Protein AF-A0A8J9SH58-F1 (afdb_monomer_lite)

Sequence (288 aa):
GQVIETPSNALDYDELTKYGYGHLVTPIMNAGGRLEMYKLLGIDAPAVKRPPPPPEAPKLVVDRTGENDKARYSGLRMGLLNDDAMAEALQEAQRKKRSGEPLRSALVEEGFVRPFADKRNVSPKSTPEWTPERIDEETKRQGRSNDWARRAREGQFVRDPMESLDLNFQQRVFSIFSALLVSTAFGRSTPIFLSQYLGDSTAKLSVLSFLSALQAPAGAFVLASIGSSIFCVVSSKSKNRSAIVWFIKGLLGGPLTVGQLRELDSLLTQGEQDIVNREQAEQDLRAK

Organism: Phaeodactylum tricornutum (NCBI:txid2850)

Foldseek 3Di:
DDPPPPDDQPQDCVVCVVVVNNVVQVVCVVCVHDVVVCVVVVHDHDDPPDDPPDPPDPPPPPPPPPPPCPPPDPDDDPDDDPVVVVVVVVVVVVVCVVVVHDDDDDDDPPPPPPPPPPPPDPDPPDPDPPDVVNVVVVVVVVVVVVVVVVLVVVVQFDPDPVLPLDDDPLLQVLLVVLVVLLCCLVPPCNLVVQCVVVVDPVSSVVSVVVSVVSVVVSVVQQVQLQVQLVVQLVLCVVQVGDSVSSSSSSNRSGPVSVVVSVPDHRRDGNVVVVVVVVVVVVVVVVVD

Secondary structure (DSSP, 8-state):
---------TT-HHHHHHTT-GGGHHHHHHTT-HHHHHHHHTPPPP---PPPPPP--------SS-SS-SS--SS-------HHHHHHHHHHHHHHHHHTPPPPPP--------TT--TT--SSS------HHHHHHHHHHHHHHHHHHHHHHTT-B---GGGSSPPPHHHHHHHHHHHHHHHHHH-SHHHHHHHHHH--HHHHHHHHHHHHHHHHHHHHHHHHHHHHHHHHHHHHHHTT--HHHHHHHHHHHTHHHHHHHHHSPP--BHHHHHHHHHHHHHHHHH--

pLDDT: mean 71.68, std 15.74, range [29.86, 91.75]

Radius of gyration: 37.73 Å; chains: 1; bounding box: 66×76×116 Å

Structure (mmCIF, N/CA/C/O backbone):
data_AF-A0A8J9SH58-F1
#
_entry.id   AF-A0A8J9SH58-F1
#
loop_
_atom_site.group_PDB
_atom_site.id
_atom_site.type_symbol
_atom_site.label_atom_id
_atom_site.label_alt_id
_atom_site.label_comp_id
_atom_site.label_asym_id
_atom_site.label_entity_id
_atom_site.label_seq_id
_atom_site.pdbx_PDB_ins_code
_atom_site.Cartn_x
_atom_site.Cartn_y
_atom_site.Cartn_z
_atom_site.occupancy
_atom_site.B_iso_or_equiv
_atom_site.auth_seq_id
_atom_site.auth_comp_id
_atom_site.auth_asym_id
_atom_site.auth_atom_id
_atom_site.pdbx_PDB_model_num
ATOM 1 N N . GLY A 1 1 ? 10.432 -40.706 27.494 1.00 38.56 1 GLY A N 1
ATOM 2 C CA . GLY A 1 1 ? 8.989 -40.422 27.474 1.00 38.56 1 GLY A CA 1
ATOM 3 C C . GLY A 1 1 ? 8.391 -41.182 26.321 1.00 38.56 1 GLY A C 1
ATOM 4 O O . GLY A 1 1 ? 8.777 -40.915 25.194 1.00 38.56 1 GLY A O 1
ATOM 5 N N . GLN A 1 2 ? 7.554 -42.179 26.601 1.00 29.86 2 GLN A N 1
ATOM 6 C CA . GLN A 1 2 ? 6.806 -42.874 25.558 1.00 29.86 2 GLN A CA 1
ATOM 7 C C . GLN A 1 2 ? 5.743 -41.909 25.032 1.00 29.86 2 GLN A C 1
ATOM 9 O O . GLN A 1 2 ? 4.847 -41.508 25.773 1.00 29.86 2 GLN A O 1
ATOM 14 N N . VAL A 1 3 ? 5.890 -41.487 23.778 1.00 37.41 3 VAL A N 1
ATOM 15 C CA . VAL A 1 3 ? 4.829 -40.803 23.043 1.00 37.41 3 VAL A CA 1
ATOM 16 C C . VAL A 1 3 ? 3.784 -41.874 22.770 1.00 37.41 3 VAL A C 1
ATOM 18 O O . VAL A 1 3 ? 3.977 -42.738 21.921 1.00 37.41 3 VAL A O 1
ATOM 21 N N . ILE A 1 4 ? 2.718 -41.886 23.567 1.00 36.50 4 ILE A N 1
ATOM 22 C CA . ILE A 1 4 ? 1.523 -42.657 23.244 1.00 36.50 4 ILE A CA 1
ATOM 23 C C . ILE A 1 4 ? 0.884 -41.900 22.080 1.00 36.50 4 ILE A C 1
ATOM 25 O O . ILE A 1 4 ? 0.114 -40.964 22.290 1.00 36.50 4 ILE A O 1
ATOM 29 N N . GLU A 1 5 ? 1.278 -42.239 20.854 1.00 39.47 5 GLU A N 1
ATOM 30 C CA . GLU A 1 5 ? 0.539 -41.854 19.658 1.00 39.47 5 GLU A CA 1
ATOM 31 C C . GLU A 1 5 ? -0.805 -42.581 19.730 1.00 39.47 5 GLU A C 1
ATOM 33 O O . GLU A 1 5 ? -0.958 -43.725 19.309 1.00 39.47 5 GLU A O 1
ATOM 38 N N . THR A 1 6 ? -1.790 -41.943 20.362 1.00 49.41 6 THR A N 1
ATOM 39 C CA . THR A 1 6 ? -3.187 -42.306 20.138 1.00 49.41 6 THR A CA 1
ATOM 40 C C . THR A 1 6 ? -3.440 -42.242 18.632 1.00 49.41 6 THR A C 1
ATOM 42 O O . THR A 1 6 ? -3.034 -41.249 18.023 1.00 49.41 6 THR A O 1
ATOM 45 N N . PRO A 1 7 ? -4.067 -43.267 18.026 1.00 49.31 7 PRO A N 1
ATOM 46 C CA . PRO A 1 7 ? -4.282 -43.310 16.586 1.00 49.31 7 PRO A CA 1
ATOM 47 C C . PRO A 1 7 ? -4.969 -42.024 16.116 1.00 49.31 7 PRO A C 1
ATOM 49 O O . PRO A 1 7 ? -5.941 -41.581 16.734 1.00 49.31 7 PRO A O 1
ATOM 52 N N . SER A 1 8 ? -4.416 -41.436 15.048 1.00 57.91 8 SER A N 1
ATOM 53 C CA . SER A 1 8 ? -4.943 -40.257 14.347 1.00 57.91 8 SER A CA 1
ATOM 54 C C . SER A 1 8 ? -6.445 -40.436 14.145 1.00 57.91 8 SER A C 1
ATOM 56 O O . SER A 1 8 ? -6.891 -41.456 13.607 1.00 57.91 8 SER A O 1
ATOM 58 N N . ASN A 1 9 ? -7.233 -39.495 14.648 1.00 66.50 9 ASN A N 1
ATOM 59 C CA . ASN A 1 9 ? -8.683 -39.584 14.599 1.00 66.50 9 ASN A CA 1
ATOM 60 C C . ASN A 1 9 ? -9.130 -39.225 13.176 1.00 66.50 9 ASN A C 1
ATOM 62 O O . ASN A 1 9 ? -9.338 -38.060 12.862 1.00 66.50 9 ASN A O 1
ATOM 66 N N . ALA A 1 10 ? -9.282 -40.240 12.319 1.00 67.38 10 ALA A N 1
ATOM 67 C CA . ALA A 1 10 ? -9.449 -40.089 10.869 1.00 67.38 10 ALA A CA 1
ATOM 68 C C . ALA A 1 10 ? -10.621 -39.187 10.424 1.00 67.38 10 ALA A C 1
ATOM 70 O O . ALA A 1 10 ? -10.625 -38.705 9.292 1.00 67.38 10 ALA A O 1
ATOM 71 N N . LEU A 1 11 ? -11.613 -38.957 11.292 1.00 72.62 11 LEU A N 1
ATOM 72 C CA . LEU A 1 11 ? -12.768 -38.086 11.041 1.00 72.62 11 LEU A CA 1
ATOM 73 C C . LEU A 1 11 ? -12.763 -36.805 11.890 1.00 72.62 11 LEU A C 1
ATOM 75 O O . LEU A 1 11 ? -13.802 -36.151 12.021 1.00 72.62 11 LEU A O 1
ATOM 79 N N . ASP A 1 12 ? -11.635 -36.450 12.505 1.00 79.12 12 ASP A N 1
ATOM 80 C CA . ASP A 1 12 ? -11.505 -35.175 13.199 1.00 79.12 12 ASP A CA 1
ATOM 81 C C . ASP A 1 12 ? -11.408 -34.030 12.191 1.00 79.12 12 ASP A C 1
ATOM 83 O O . ASP A 1 12 ? -10.661 -34.098 11.214 1.00 79.12 12 ASP A O 1
ATOM 87 N N . TYR A 1 13 ? -12.166 -32.962 12.416 1.00 79.44 13 TYR A N 1
ATOM 88 C CA . TYR A 1 13 ? -12.248 -31.860 11.454 1.00 79.44 13 TYR A CA 1
ATOM 89 C C . TYR A 1 13 ? -10.918 -31.113 11.327 1.00 79.44 13 TYR A C 1
ATOM 91 O O . TYR A 1 13 ? -10.567 -30.667 10.232 1.00 79.44 13 TYR A O 1
ATOM 99 N N . ASP A 1 14 ? -10.151 -31.044 12.414 1.00 78.06 14 ASP A N 1
ATOM 100 C CA . ASP A 1 14 ? -8.819 -30.443 12.425 1.00 78.06 14 ASP A CA 1
ATOM 101 C C . ASP A 1 14 ? -7.820 -31.286 11.621 1.00 78.06 14 ASP A C 1
ATOM 103 O O . ASP A 1 14 ? -7.032 -30.739 10.846 1.00 78.06 14 ASP A O 1
ATOM 107 N N . GLU A 1 15 ? -7.887 -32.619 11.724 1.00 77.88 15 GLU A N 1
ATOM 108 C CA . GLU A 1 15 ? -7.054 -33.523 10.924 1.00 77.88 15 GLU A CA 1
ATOM 109 C C . GLU A 1 15 ? -7.458 -33.490 9.445 1.00 77.88 15 GLU A C 1
ATOM 111 O O . GLU A 1 15 ? -6.597 -33.340 8.576 1.00 77.88 15 GLU A O 1
ATOM 116 N N . LEU A 1 16 ? -8.759 -33.524 9.142 1.00 79.00 16 LEU A N 1
ATOM 117 C CA . LEU A 1 16 ? -9.269 -33.399 7.774 1.00 79.00 16 LEU A CA 1
ATOM 118 C C . LEU A 1 16 ? -8.831 -32.079 7.134 1.00 79.00 16 LEU A C 1
ATOM 120 O O . LEU A 1 16 ? -8.405 -32.061 5.981 1.00 79.00 16 LEU A O 1
ATOM 124 N N . THR A 1 17 ? -8.867 -30.979 7.884 1.00 78.56 17 THR A N 1
ATOM 125 C CA . THR A 1 17 ? -8.412 -29.671 7.396 1.00 78.56 17 THR A CA 1
ATOM 126 C C . THR A 1 17 ? -6.895 -29.647 7.203 1.00 78.56 17 THR A C 1
ATOM 128 O O . THR A 1 17 ? -6.419 -29.164 6.175 1.00 78.56 17 THR A O 1
ATOM 131 N N . LYS A 1 18 ? -6.128 -30.232 8.132 1.00 79.62 18 LYS A N 1
ATOM 132 C CA . LYS A 1 18 ? -4.662 -30.332 8.056 1.00 79.62 18 LYS A CA 1
ATOM 133 C C . LYS A 1 18 ? -4.181 -31.148 6.851 1.00 79.62 18 LYS A C 1
ATOM 135 O O . LYS A 1 18 ? -3.167 -30.793 6.256 1.00 79.62 18 LYS A O 1
ATOM 140 N N . TYR A 1 19 ? -4.904 -32.204 6.475 1.00 81.81 19 TYR A N 1
ATOM 141 C CA . TYR A 1 19 ? -4.573 -33.061 5.330 1.00 81.81 19 TYR A CA 1
ATOM 142 C C . TYR A 1 19 ? -5.264 -32.647 4.015 1.00 81.81 19 TYR A C 1
ATOM 144 O O . TYR A 1 19 ? -5.174 -33.369 3.026 1.00 81.81 19 TYR A O 1
ATOM 152 N N . GLY A 1 20 ? -5.927 -31.483 3.967 1.00 81.69 20 GLY A N 1
ATOM 153 C CA . GLY A 1 20 ? -6.524 -30.936 2.737 1.00 81.69 20 GLY A CA 1
ATOM 154 C C . GLY A 1 20 ? -7.913 -31.485 2.376 1.00 81.69 20 GLY A C 1
ATOM 155 O O . GLY A 1 20 ? -8.488 -31.110 1.355 1.00 81.69 20 GLY A O 1
ATOM 156 N N . TYR A 1 21 ? -8.505 -32.307 3.240 1.00 82.81 21 TYR A N 1
ATOM 157 C CA . TYR A 1 21 ? -9.857 -32.858 3.115 1.00 82.81 21 TYR A CA 1
ATOM 158 C C . TYR A 1 21 ? -10.937 -31.980 3.769 1.00 82.81 21 TYR A C 1
ATOM 160 O O . TYR A 1 21 ? -12.025 -32.456 4.085 1.00 82.81 21 TYR A O 1
ATOM 168 N N . GLY A 1 22 ? -10.683 -30.679 3.948 1.00 80.81 22 GLY A N 1
ATOM 169 C CA . GLY A 1 22 ? -11.631 -29.751 4.584 1.00 80.81 22 GLY A CA 1
ATOM 170 C C . GLY A 1 22 ? -13.002 -29.678 3.893 1.00 80.81 22 GLY A C 1
ATOM 171 O O . GLY A 1 22 ? -14.012 -29.416 4.539 1.00 80.81 22 GLY A O 1
ATOM 172 N N . HIS A 1 23 ? -13.073 -30.000 2.598 1.00 87.88 23 HIS A N 1
ATOM 173 C CA . HIS A 1 23 ? -14.331 -30.088 1.849 1.00 87.88 23 HIS A CA 1
ATOM 174 C C . HIS A 1 23 ? -15.266 -31.211 2.340 1.00 87.88 23 HIS A C 1
ATOM 176 O O . HIS A 1 23 ? -16.462 -31.158 2.064 1.00 87.88 23 HIS A O 1
ATOM 182 N N . LEU A 1 24 ? -14.749 -32.204 3.076 1.00 81.88 24 LEU A N 1
ATOM 183 C CA . LEU A 1 24 ? -15.536 -33.291 3.664 1.00 81.88 24 LEU A CA 1
ATOM 184 C C . LEU A 1 24 ? -16.188 -32.907 4.999 1.00 81.88 24 LEU A C 1
ATOM 186 O O . LEU A 1 24 ? -17.111 -33.586 5.439 1.00 81.88 24 LEU A O 1
ATOM 190 N N . VAL A 1 25 ? -15.781 -31.800 5.627 1.00 83.38 25 VAL A N 1
ATOM 191 C CA . VAL A 1 25 ? -16.341 -31.362 6.917 1.00 83.38 25 VAL A CA 1
ATOM 192 C C . VAL A 1 25 ? -17.835 -31.057 6.783 1.00 83.38 25 VAL A C 1
ATOM 194 O O . VAL A 1 25 ? -18.646 -31.580 7.544 1.00 83.38 25 VAL A O 1
ATOM 197 N N . THR A 1 26 ? -18.222 -30.275 5.774 1.00 85.06 26 THR A N 1
ATOM 198 C CA . THR A 1 26 ? -19.622 -29.897 5.525 1.00 85.06 26 THR A CA 1
ATOM 199 C C . THR A 1 26 ? -20.542 -31.098 5.249 1.00 85.06 26 THR A C 1
ATOM 201 O O . THR A 1 26 ? -21.584 -31.192 5.899 1.00 85.06 26 THR A O 1
ATOM 204 N N . PRO A 1 27 ? -20.213 -32.045 4.343 1.00 84.19 27 PRO A N 1
ATOM 205 C CA . PRO A 1 27 ? -21.052 -33.223 4.133 1.00 84.19 27 PRO A CA 1
ATOM 206 C C . PRO A 1 27 ? -21.089 -34.152 5.354 1.00 84.19 27 PRO A C 1
ATOM 208 O O . PRO A 1 27 ? -22.157 -34.683 5.647 1.00 84.19 27 PRO A O 1
ATOM 211 N N . ILE A 1 28 ? -19.993 -34.295 6.114 1.00 83.50 28 ILE A N 1
ATOM 212 C CA . ILE A 1 28 ? -19.995 -35.066 7.371 1.00 83.50 28 ILE A CA 1
ATOM 213 C C . ILE A 1 28 ? -20.937 -34.425 8.396 1.00 83.50 28 ILE A C 1
ATOM 215 O O . ILE A 1 28 ? -21.707 -35.130 9.043 1.00 83.50 28 ILE A O 1
ATOM 219 N N . MET A 1 29 ? -20.922 -33.096 8.533 1.00 80.69 29 MET A N 1
ATOM 220 C CA . MET A 1 29 ? -21.840 -32.384 9.427 1.00 80.69 29 MET A CA 1
ATOM 221 C C . MET A 1 29 ? -23.306 -32.551 9.009 1.00 80.69 29 MET A C 1
ATOM 223 O O . MET A 1 29 ? -24.155 -32.778 9.869 1.00 80.69 29 MET A O 1
ATOM 227 N N . ASN A 1 30 ? -23.598 -32.489 7.708 1.00 84.50 30 ASN A N 1
ATOM 228 C CA . ASN A 1 30 ? -24.956 -32.661 7.183 1.00 84.50 30 ASN A CA 1
ATOM 229 C C . ASN A 1 30 ? -25.478 -34.097 7.338 1.00 84.50 30 ASN A C 1
ATOM 231 O O . ASN A 1 30 ? -26.677 -34.294 7.507 1.00 84.50 30 ASN A O 1
ATOM 235 N N . ALA A 1 31 ? -24.587 -35.088 7.320 1.00 79.38 31 ALA A N 1
ATOM 236 C CA . ALA A 1 31 ? -24.907 -36.495 7.547 1.00 79.38 31 ALA A CA 1
ATOM 237 C C . ALA A 1 31 ? -24.926 -36.881 9.044 1.00 79.38 31 ALA A C 1
ATOM 239 O O . ALA A 1 31 ? -24.693 -38.038 9.365 1.00 79.38 31 ALA A O 1
ATOM 240 N N . GLY A 1 32 ? -25.131 -35.910 9.947 1.00 76.81 32 GLY A N 1
ATOM 241 C CA . GLY A 1 32 ? -25.266 -36.111 11.399 1.00 76.81 32 GLY A CA 1
ATOM 242 C C . GLY A 1 32 ? -23.956 -36.201 12.190 1.00 76.81 32 GLY A C 1
ATOM 243 O O . GLY A 1 32 ? -23.937 -36.545 13.377 1.00 76.81 32 GLY A O 1
ATOM 244 N N . GLY A 1 33 ? -22.848 -35.792 11.572 1.00 83.69 33 GLY A N 1
ATOM 245 C CA . GLY A 1 33 ? -21.567 -35.550 12.226 1.00 83.69 33 GLY A CA 1
ATOM 246 C C . GLY A 1 33 ? -20.716 -36.802 12.443 1.00 83.69 33 GLY A C 1
ATOM 247 O O . GLY A 1 33 ? -21.069 -37.926 12.091 1.00 83.69 33 GLY A O 1
ATOM 248 N N . ARG A 1 34 ? -19.548 -36.603 13.067 1.00 80.06 34 ARG A N 1
ATOM 249 C CA . ARG A 1 34 ? -18.516 -37.643 13.246 1.00 80.06 34 ARG A CA 1
ATOM 250 C C . ARG A 1 34 ? -19.032 -38.962 13.837 1.00 80.06 34 ARG A C 1
ATOM 252 O O . ARG A 1 34 ? -18.609 -40.025 13.408 1.00 80.06 34 ARG A O 1
ATOM 259 N N . LEU A 1 35 ? -19.936 -38.904 14.821 1.00 77.81 35 LEU A N 1
ATOM 260 C CA . LEU A 1 35 ? -20.419 -40.095 15.531 1.00 77.81 35 LEU A CA 1
ATOM 261 C C . LEU A 1 35 ? -21.337 -40.952 14.658 1.00 77.81 35 LEU A C 1
ATOM 263 O O . LEU A 1 35 ? -21.307 -42.173 14.784 1.00 77.81 35 LEU A O 1
ATOM 267 N N . GLU A 1 36 ? -22.134 -40.338 13.783 1.00 80.75 36 GLU A N 1
ATOM 268 C CA . GLU A 1 36 ? -22.926 -41.087 12.806 1.00 80.75 36 GLU A CA 1
ATOM 269 C C . GLU A 1 36 ? -22.043 -41.688 11.723 1.00 80.75 36 GLU A C 1
ATOM 271 O O . GLU A 1 36 ? -22.228 -42.852 11.382 1.00 80.75 36 GLU A O 1
ATOM 276 N N . MET A 1 37 ? -21.016 -40.970 11.264 1.00 80.69 37 MET A N 1
ATOM 277 C CA . MET A 1 37 ? -20.063 -41.527 10.300 1.00 80.69 37 MET A CA 1
ATOM 278 C C . MET A 1 37 ? -19.292 -42.723 10.864 1.00 80.69 37 MET A C 1
ATOM 280 O O . MET A 1 37 ? -19.157 -43.730 10.175 1.00 80.69 37 MET A O 1
ATOM 284 N N . TYR A 1 38 ? -18.867 -42.673 12.130 1.00 82.62 38 TYR A N 1
ATOM 285 C CA . TYR A 1 38 ? -18.257 -43.827 12.801 1.00 82.62 38 TYR A CA 1
ATOM 286 C C . TYR A 1 38 ? -19.201 -45.037 12.853 1.00 82.62 38 TYR A C 1
ATOM 288 O O . TYR A 1 38 ? -18.791 -46.154 12.539 1.00 82.62 38 TYR A O 1
ATOM 296 N N . LYS A 1 39 ? -20.489 -44.812 13.149 1.00 82.94 39 LYS A N 1
ATOM 297 C CA . LYS A 1 39 ? -21.513 -45.870 13.137 1.00 82.94 39 LYS A CA 1
ATOM 298 C C . LYS A 1 39 ? -21.758 -46.442 11.739 1.00 82.94 39 LYS A C 1
ATOM 300 O O . LYS A 1 39 ? -21.868 -47.657 11.613 1.00 82.94 39 LYS A O 1
ATOM 305 N N . LEU A 1 40 ? -21.833 -45.600 10.705 1.00 81.94 40 LEU A N 1
ATOM 306 C CA . LEU A 1 40 ? -22.035 -46.046 9.320 1.00 81.94 40 LEU A CA 1
ATOM 307 C C . LEU A 1 40 ? -20.843 -46.841 8.783 1.00 81.94 40 LEU A C 1
ATOM 309 O O . LEU A 1 40 ? -21.032 -47.794 8.034 1.00 81.94 40 LEU A O 1
ATOM 313 N N . LEU A 1 41 ? -19.625 -46.461 9.171 1.00 81.00 41 LEU A N 1
ATOM 314 C CA . LEU A 1 41 ? -18.398 -47.145 8.765 1.00 81.00 41 LEU A CA 1
ATOM 315 C C . LEU A 1 41 ? -18.110 -48.408 9.593 1.00 81.00 41 LEU A C 1
ATOM 317 O O . LEU A 1 41 ? -17.181 -49.140 9.265 1.00 81.00 41 LEU A O 1
ATOM 321 N N . GLY A 1 42 ? -18.882 -48.669 10.655 1.00 77.38 42 GLY A N 1
ATOM 322 C CA . GLY A 1 42 ? -18.656 -49.801 11.557 1.00 77.38 42 GLY A CA 1
ATOM 323 C C . GLY A 1 42 ? -17.341 -49.703 12.339 1.00 77.38 42 GLY A C 1
ATOM 324 O O . GLY A 1 42 ? -16.787 -50.728 12.725 1.00 77.38 42 GLY A O 1
ATOM 325 N N . ILE A 1 43 ? -16.826 -48.485 12.537 1.00 80.75 43 ILE A N 1
ATOM 326 C CA . ILE A 1 43 ? -15.578 -48.218 13.261 1.00 80.75 43 ILE A CA 1
ATOM 327 C C . ILE A 1 43 ? -15.930 -47.706 14.660 1.00 80.75 43 ILE A C 1
ATOM 329 O O . ILE A 1 43 ? -16.798 -46.843 14.814 1.00 80.75 43 ILE A O 1
ATOM 333 N N . ASP A 1 44 ? -15.229 -48.198 15.681 1.00 73.19 44 ASP A N 1
ATOM 334 C CA . ASP A 1 44 ? -15.430 -47.742 17.054 1.00 73.19 44 ASP A CA 1
ATOM 335 C C . ASP A 1 44 ? -15.080 -46.257 17.200 1.00 73.19 44 ASP A C 1
ATOM 337 O O . ASP A 1 44 ? -13.966 -45.811 16.913 1.00 73.19 44 ASP A O 1
ATOM 341 N N . ALA A 1 45 ? -16.057 -45.474 17.659 1.00 72.50 45 ALA A N 1
ATOM 342 C CA . ALA A 1 45 ? -15.873 -44.046 17.851 1.00 72.50 45 ALA A CA 1
ATOM 343 C C . ALA A 1 45 ? -14.864 -43.781 18.988 1.00 72.50 45 ALA A C 1
ATOM 345 O O . ALA A 1 45 ? -14.985 -44.367 20.070 1.00 72.50 45 ALA A O 1
ATOM 346 N N . PRO A 1 46 ? -13.900 -42.861 18.801 1.00 67.88 46 PRO A N 1
ATOM 347 C CA . PRO A 1 46 ? -12.922 -42.550 19.832 1.00 67.88 46 PRO A CA 1
ATOM 348 C C . PRO A 1 46 ? -13.595 -41.937 21.065 1.00 67.88 46 PRO A C 1
ATOM 350 O O . PRO A 1 46 ? -14.548 -41.155 20.965 1.00 67.88 46 PRO A O 1
ATOM 353 N N . ALA A 1 47 ? -13.070 -42.270 22.247 1.00 66.56 47 ALA A N 1
ATOM 354 C CA . ALA A 1 47 ? -13.583 -41.770 23.514 1.00 66.56 47 ALA A CA 1
ATOM 355 C C . ALA A 1 47 ? -13.524 -40.234 23.551 1.00 66.56 47 ALA A C 1
ATOM 357 O O . ALA A 1 47 ? -12.452 -39.625 23.546 1.00 66.56 47 ALA A O 1
ATOM 358 N N . VAL A 1 48 ? -14.693 -39.593 23.608 1.00 62.97 48 VAL A N 1
ATOM 359 C CA . VAL A 1 48 ? -14.787 -38.142 23.769 1.00 62.97 48 VAL A CA 1
ATOM 360 C C . VAL A 1 48 ? -14.224 -37.791 25.143 1.00 62.97 48 VAL A C 1
ATOM 362 O O . VAL A 1 48 ? -14.838 -38.111 26.162 1.00 62.97 48 VAL A O 1
ATOM 365 N N . LYS A 1 49 ? -13.063 -37.123 25.184 1.00 61.47 49 LYS A N 1
ATOM 366 C CA . LYS A 1 49 ? -12.536 -36.514 26.411 1.00 61.47 49 LYS A CA 1
ATOM 367 C C . LYS A 1 49 ? -13.543 -35.463 26.871 1.00 61.47 49 LYS A C 1
ATOM 369 O O . LYS A 1 49 ? -13.570 -34.352 26.346 1.00 61.47 49 LYS A O 1
ATOM 374 N N . ARG A 1 50 ? -14.425 -35.831 27.802 1.00 60.97 50 ARG A N 1
ATOM 375 C CA . ARG A 1 50 ? -15.302 -34.858 28.452 1.00 60.97 50 ARG A CA 1
ATOM 376 C C . ARG A 1 50 ? -14.403 -33.877 29.206 1.00 60.97 50 ARG A C 1
ATOM 378 O O . ARG A 1 50 ? -13.445 -34.332 29.838 1.00 60.97 50 ARG A O 1
ATOM 385 N N . PRO A 1 51 ? -14.662 -32.562 29.131 1.00 66.44 51 PRO A N 1
ATOM 386 C CA . PRO A 1 51 ? -13.966 -31.625 29.996 1.00 66.44 51 PRO A CA 1
ATOM 387 C C . PRO A 1 51 ? -14.147 -32.079 31.453 1.00 66.44 51 PRO A C 1
ATOM 389 O O . PRO A 1 51 ? -15.219 -32.598 31.790 1.00 66.44 51 PRO A O 1
ATOM 392 N N . PRO A 1 52 ? -13.111 -31.951 32.303 1.00 69.31 52 PRO A N 1
ATOM 393 C CA . PRO A 1 52 ? -13.250 -32.287 33.711 1.00 69.31 52 PRO A CA 1
ATOM 394 C C . PRO A 1 52 ? -14.429 -31.493 34.290 1.00 69.31 52 PRO A C 1
ATOM 396 O O . PRO A 1 52 ? -14.594 -30.320 33.932 1.00 69.31 52 PRO A O 1
ATOM 399 N N . PRO A 1 53 ? -15.276 -32.112 35.134 1.00 74.00 53 PRO A N 1
ATOM 400 C CA . PRO A 1 53 ? -16.354 -31.383 35.779 1.00 74.00 53 PRO A CA 1
ATOM 401 C C . PRO A 1 53 ? -15.759 -30.187 36.537 1.00 74.00 53 PRO A C 1
ATOM 403 O O . PRO A 1 53 ? -14.678 -30.319 37.123 1.00 74.00 53 PRO A O 1
ATOM 406 N N . PRO A 1 54 ? -16.414 -29.012 36.500 1.00 68.00 54 PRO A N 1
ATOM 407 C CA . PRO A 1 54 ? -15.959 -27.871 37.278 1.00 68.00 54 PRO A CA 1
ATOM 408 C C . PRO A 1 54 ? -15.876 -28.280 38.757 1.00 68.00 54 PRO A C 1
ATOM 410 O O . PRO A 1 54 ? -16.745 -29.027 39.215 1.00 68.00 54 PRO A O 1
ATOM 413 N N . PRO A 1 55 ? -14.849 -27.833 39.504 1.00 70.69 55 PRO A N 1
ATOM 414 C CA . PRO A 1 55 ? -14.770 -28.119 40.928 1.00 70.69 55 PRO A CA 1
ATOM 415 C C . PRO A 1 55 ? -16.043 -27.597 41.594 1.00 70.69 55 PRO A C 1
ATOM 417 O O . PRO A 1 55 ? -16.379 -26.418 41.461 1.00 70.69 55 PRO A O 1
ATOM 420 N N . GLU A 1 56 ? -16.772 -28.484 42.269 1.00 60.47 56 GLU A N 1
ATOM 421 C CA . GLU A 1 56 ? -17.938 -28.102 43.055 1.00 60.47 56 GLU A CA 1
ATOM 422 C C . GLU A 1 56 ? -17.457 -27.169 44.166 1.00 60.47 56 GLU A C 1
ATOM 424 O O . GLU A 1 56 ? -16.838 -27.592 45.143 1.00 60.47 56 GLU A O 1
ATOM 429 N N . ALA A 1 57 ? -17.690 -25.866 43.996 1.00 59.19 57 ALA A N 1
ATOM 430 C CA . ALA A 1 57 ? -17.529 -24.931 45.092 1.00 59.19 57 ALA A CA 1
ATOM 431 C C . ALA A 1 57 ? -18.469 -25.391 46.219 1.00 59.19 57 ALA A C 1
ATOM 433 O O . ALA A 1 57 ? -19.646 -25.654 45.938 1.00 59.19 57 ALA A O 1
ATOM 434 N N . PRO A 1 58 ? -17.989 -25.512 47.471 1.00 60.06 58 PRO A N 1
ATOM 435 C CA . PRO A 1 58 ? -18.847 -25.892 48.579 1.00 60.06 58 PRO A CA 1
ATOM 436 C C . PRO A 1 58 ? -20.001 -24.895 48.638 1.00 60.06 58 PRO A C 1
ATOM 438 O O . PRO A 1 58 ? -19.804 -23.692 48.820 1.00 60.06 58 PRO A O 1
ATOM 441 N N . LYS A 1 59 ? -21.216 -25.398 48.408 1.00 51.00 59 LYS A N 1
ATOM 442 C CA . LYS A 1 59 ? -22.435 -24.600 48.471 1.00 51.00 59 LYS A CA 1
ATOM 443 C C . LYS A 1 59 ? -22.524 -24.069 49.899 1.00 51.00 59 LYS A C 1
ATOM 445 O O . LYS A 1 59 ? -22.737 -24.846 50.825 1.00 51.00 59 LYS A O 1
ATOM 450 N N . LEU A 1 60 ? -22.317 -22.766 50.081 1.00 53.28 60 LEU A N 1
ATOM 451 C CA . LEU A 1 60 ? -22.533 -22.111 51.367 1.00 53.28 60 LEU A CA 1
ATOM 452 C C . LEU A 1 60 ? -24.023 -22.240 51.698 1.00 53.28 60 LEU A C 1
ATOM 454 O O . LEU A 1 60 ? -24.864 -21.529 51.146 1.00 53.28 60 LEU A O 1
ATOM 458 N N . VAL A 1 61 ? -24.357 -23.208 52.550 1.00 51.62 61 VAL A N 1
ATOM 459 C CA . VAL A 1 61 ? -25.695 -23.359 53.115 1.00 51.62 61 VAL A CA 1
ATOM 460 C C . VAL A 1 61 ? -25.836 -22.262 54.160 1.00 51.62 61 VAL A C 1
ATOM 462 O O . VAL A 1 61 ? -25.330 -22.378 55.270 1.00 51.62 61 VAL A O 1
ATOM 465 N N . VAL A 1 62 ? -26.465 -21.153 53.773 1.00 51.56 62 VAL A N 1
ATOM 466 C CA . VAL A 1 62 ? -26.821 -20.085 54.710 1.00 51.56 62 VAL A CA 1
ATOM 467 C C . VAL A 1 62 ? -27.963 -20.609 55.573 1.00 51.56 62 VAL A C 1
ATOM 469 O O . VAL A 1 62 ? -29.109 -20.681 55.123 1.00 51.56 62 VAL A O 1
ATOM 472 N N . ASP A 1 63 ? -27.629 -21.017 56.792 1.00 48.47 63 ASP A N 1
ATOM 473 C CA . ASP A 1 63 ? -28.585 -21.464 57.796 1.00 48.47 63 ASP A CA 1
ATOM 474 C C . ASP A 1 63 ? -29.434 -20.260 58.237 1.00 48.47 63 ASP A C 1
ATOM 476 O O . ASP A 1 63 ? -28.991 -19.391 58.984 1.00 48.47 63 ASP A O 1
ATOM 480 N N . ARG A 1 64 ? -30.656 -20.155 57.704 1.00 52.22 64 ARG A N 1
ATOM 481 C CA . ARG A 1 64 ? -31.584 -19.052 58.022 1.00 52.22 64 ARG A CA 1
ATOM 482 C C . ARG A 1 64 ? -32.192 -19.179 59.421 1.00 52.22 64 ARG A C 1
ATOM 484 O O . ARG A 1 64 ? -32.827 -18.237 59.885 1.00 52.22 64 ARG A O 1
ATOM 491 N N . THR A 1 65 ? -32.018 -20.332 60.063 1.00 54.44 65 THR A N 1
ATOM 492 C CA . THR A 1 65 ? -32.662 -20.714 61.326 1.00 54.44 65 THR A CA 1
ATOM 493 C C . THR A 1 65 ? -31.714 -20.716 62.525 1.00 54.44 65 THR A C 1
ATOM 495 O O . THR A 1 65 ? -32.184 -20.731 63.656 1.00 54.44 65 THR A O 1
ATOM 498 N N . GLY A 1 66 ? -30.397 -20.607 62.306 1.00 52.62 66 GLY A N 1
ATOM 499 C CA . GLY A 1 66 ? -29.418 -20.332 63.365 1.00 52.62 66 GLY A CA 1
ATOM 500 C C . GLY A 1 66 ? -29.210 -21.456 64.388 1.00 52.62 66 GLY A C 1
ATOM 501 O O . GLY A 1 66 ? -28.662 -21.195 65.458 1.00 52.62 66 GLY A O 1
ATOM 502 N N . GLU A 1 67 ? -29.625 -22.689 64.089 1.00 53.22 67 GLU A N 1
ATOM 503 C CA . GLU A 1 67 ? -29.514 -23.817 65.025 1.00 53.22 67 GLU A CA 1
ATOM 504 C C . GLU A 1 67 ? -28.159 -24.539 64.945 1.00 53.22 67 GLU A C 1
ATOM 506 O O . GLU A 1 67 ? -27.706 -25.072 65.957 1.00 53.22 67 GLU A O 1
ATOM 511 N N . ASN A 1 68 ? -27.458 -24.504 63.801 1.00 47.16 68 ASN A N 1
ATOM 512 C CA . ASN A 1 68 ? -26.146 -25.156 63.641 1.00 47.16 68 ASN A CA 1
ATOM 513 C C . ASN A 1 68 ? -24.953 -24.190 63.552 1.00 47.16 68 ASN A C 1
ATOM 515 O O . ASN A 1 68 ? -23.820 -24.616 63.307 1.00 47.16 68 ASN A O 1
ATOM 519 N N . ASP A 1 69 ? -25.171 -22.900 63.804 1.00 42.31 69 ASP A N 1
ATOM 520 C CA . ASP A 1 69 ? -24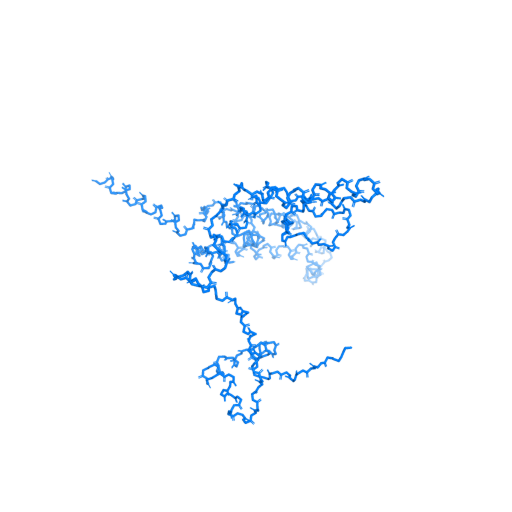.116 -21.895 63.750 1.00 42.31 69 ASP A CA 1
ATOM 521 C C . ASP A 1 69 ? -23.366 -21.785 65.092 1.00 42.31 69 ASP A C 1
ATOM 523 O O . ASP A 1 69 ? -23.721 -21.017 65.990 1.00 42.31 69 ASP A O 1
ATOM 527 N N . LYS A 1 70 ? -22.288 -22.569 65.244 1.00 48.38 70 LYS A N 1
ATOM 528 C CA . LYS A 1 70 ? -21.309 -22.381 66.337 1.00 48.38 70 LYS A CA 1
ATOM 529 C C . LYS A 1 70 ? -20.490 -21.091 66.184 1.00 48.38 70 LYS A C 1
ATOM 531 O O . LYS A 1 70 ? -19.756 -20.742 67.107 1.00 48.38 70 LYS A O 1
ATOM 536 N N . ALA A 1 71 ? -20.613 -20.382 65.063 1.00 46.09 71 ALA A N 1
ATOM 537 C CA . ALA A 1 71 ? -19.915 -19.140 64.776 1.00 46.09 71 ALA A CA 1
ATOM 538 C C . ALA A 1 71 ? -20.923 -17.997 64.608 1.00 46.09 71 ALA A C 1
ATOM 540 O O . ALA A 1 71 ? -21.070 -17.417 63.538 1.00 46.09 71 ALA A O 1
ATOM 541 N N . ARG A 1 72 ? -21.568 -17.604 65.713 1.00 36.97 72 ARG A N 1
ATOM 542 C CA . ARG A 1 72 ? -22.280 -16.322 65.782 1.00 36.97 72 ARG A CA 1
ATOM 543 C C . ARG A 1 72 ? -21.312 -15.176 65.453 1.00 36.97 72 ARG A C 1
ATOM 545 O O . ARG A 1 72 ? -20.634 -14.718 66.365 1.00 36.97 72 ARG A O 1
ATOM 552 N N . TYR A 1 73 ? -21.252 -14.739 64.192 1.00 39.38 73 TYR A N 1
ATOM 553 C CA . TYR A 1 73 ? -21.202 -13.342 63.720 1.00 39.38 73 TYR A CA 1
ATOM 554 C C . TYR A 1 73 ? -20.692 -13.240 62.269 1.00 39.38 73 TYR A C 1
ATOM 556 O O . TYR A 1 73 ? -19.495 -13.144 61.998 1.00 39.38 73 TYR A O 1
ATOM 564 N N . SER A 1 74 ? -21.630 -13.105 61.331 1.00 42.47 74 SER A N 1
ATOM 565 C CA . SER A 1 74 ? -21.440 -12.275 60.143 1.00 42.47 74 SER A CA 1
ATOM 566 C C . SER A 1 74 ? -21.496 -10.806 60.576 1.00 42.47 74 SER A C 1
ATOM 568 O O . SER A 1 74 ? -22.568 -10.272 60.863 1.00 42.47 74 SER A O 1
ATOM 570 N N . GLY A 1 75 ? -20.344 -10.152 60.662 1.00 36.56 75 GLY A N 1
ATOM 571 C CA . GLY A 1 75 ? -20.263 -8.717 60.918 1.00 36.56 75 GLY A CA 1
ATOM 572 C C . GLY A 1 75 ? -19.015 -8.368 61.705 1.00 36.56 75 GLY A C 1
ATOM 573 O O . GLY A 1 75 ? -18.898 -8.733 62.870 1.00 36.56 75 GLY A O 1
ATOM 574 N N . LEU A 1 76 ? -18.096 -7.659 61.049 1.00 45.12 76 LEU A N 1
ATOM 575 C CA . LEU A 1 76 ? -16.931 -7.004 61.639 1.00 45.12 76 LEU A CA 1
ATOM 576 C C . LEU A 1 76 ? -17.185 -6.545 63.091 1.00 45.12 76 LEU A C 1
ATOM 578 O O . LEU A 1 76 ? -17.913 -5.582 63.328 1.00 45.12 76 LEU A O 1
ATOM 582 N N . ARG A 1 77 ? -16.503 -7.173 64.051 1.00 36.31 77 ARG A N 1
ATOM 583 C CA . ARG A 1 77 ? -16.118 -6.527 65.308 1.00 36.31 77 ARG A CA 1
ATOM 584 C C . ARG A 1 77 ? -14.599 -6.537 65.409 1.00 36.31 77 ARG A C 1
ATOM 586 O O . ARG A 1 77 ? -13.994 -7.478 65.905 1.00 36.31 77 ARG A O 1
ATOM 593 N N . MET A 1 78 ? -13.992 -5.458 64.925 1.00 40.12 78 MET A N 1
ATOM 594 C CA . MET A 1 78 ? -12.709 -4.995 65.446 1.00 40.12 78 MET A CA 1
ATOM 595 C C . MET A 1 78 ? -12.981 -4.471 66.860 1.00 40.12 78 MET A C 1
ATOM 597 O O . MET A 1 78 ? -13.785 -3.554 67.012 1.00 40.12 78 MET A O 1
ATOM 601 N N . GLY A 1 79 ? -12.359 -5.056 67.884 1.00 37.91 79 GLY A N 1
ATOM 602 C CA . GLY A 1 79 ? -12.425 -4.529 69.253 1.00 37.91 79 GLY A CA 1
ATOM 603 C C . GLY A 1 79 ? -13.064 -5.465 70.274 1.00 37.91 79 GLY A C 1
ATOM 604 O O . GLY A 1 79 ? -14.075 -5.127 70.874 1.00 37.91 79 GLY A O 1
ATOM 605 N N . LEU A 1 80 ? -12.471 -6.638 70.461 1.00 42.19 80 LEU A N 1
ATOM 606 C CA . LEU A 1 80 ? -12.338 -7.308 71.758 1.00 42.19 80 LEU A CA 1
ATOM 607 C C . LEU A 1 80 ? -11.340 -8.438 71.521 1.00 42.19 80 LEU A C 1
ATOM 609 O O . LEU A 1 80 ? -11.690 -9.577 71.224 1.00 42.19 80 LEU A O 1
ATOM 613 N N . LEU A 1 81 ? -10.059 -8.069 71.543 1.00 49.03 81 LEU A N 1
ATOM 614 C CA . LEU A 1 81 ? -9.027 -9.038 71.875 1.00 49.03 81 LEU A CA 1
ATOM 615 C C . LEU A 1 81 ? -9.446 -9.636 73.221 1.00 49.03 81 LEU A C 1
ATOM 617 O O . LEU A 1 81 ? -9.699 -8.884 74.156 1.00 49.03 81 LEU A O 1
ATOM 621 N N . ASN A 1 82 ? -9.599 -10.957 73.299 1.00 50.00 82 ASN A N 1
ATOM 622 C CA . ASN A 1 82 ? -9.739 -11.633 74.584 1.00 50.00 82 ASN A CA 1
ATOM 623 C C . ASN A 1 82 ? -8.515 -11.241 75.421 1.00 50.00 82 ASN A C 1
ATOM 625 O O . ASN A 1 82 ? -7.407 -11.678 75.100 1.00 50.00 82 ASN A O 1
ATOM 629 N N . ASP A 1 83 ? -8.704 -10.401 76.441 1.00 53.94 83 ASP A N 1
ATOM 630 C CA . ASP A 1 83 ? -7.620 -9.903 77.298 1.00 53.94 83 ASP A CA 1
ATOM 631 C C . ASP A 1 83 ? -6.810 -11.064 77.888 1.00 53.94 83 ASP A C 1
ATOM 633 O O . ASP A 1 83 ? -5.590 -10.976 77.981 1.00 53.94 83 ASP A O 1
ATOM 637 N N . ASP A 1 84 ? -7.461 -12.199 78.155 1.00 57.44 84 ASP A N 1
ATOM 638 C CA . ASP A 1 84 ? -6.817 -13.426 78.631 1.00 57.44 84 ASP A CA 1
ATOM 639 C C . ASP A 1 84 ? -5.865 -14.042 77.591 1.00 57.44 84 ASP A C 1
ATOM 641 O O . ASP A 1 84 ? -4.739 -14.417 77.916 1.00 57.44 84 ASP A O 1
ATOM 645 N N . ALA A 1 85 ? -6.259 -14.073 76.313 1.00 57.28 85 ALA A N 1
ATOM 646 C CA . ALA A 1 85 ? -5.413 -14.588 75.232 1.00 57.28 85 ALA A CA 1
ATOM 647 C C . ALA A 1 85 ? -4.257 -13.626 74.904 1.00 57.28 85 ALA A C 1
ATOM 649 O O . ALA A 1 85 ? -3.162 -14.048 74.525 1.00 57.28 85 ALA A O 1
ATOM 650 N N . MET A 1 86 ? -4.481 -12.319 75.072 1.00 57.12 86 MET A N 1
ATOM 651 C CA . MET A 1 86 ? -3.442 -11.302 74.913 1.00 57.12 86 MET A CA 1
ATOM 652 C C . MET A 1 86 ? -2.464 -11.304 76.097 1.00 57.12 86 MET A C 1
ATOM 654 O O . MET A 1 86 ? -1.261 -11.122 75.897 1.00 57.12 86 MET A O 1
ATOM 658 N N . ALA A 1 87 ? -2.953 -11.568 77.312 1.00 63.47 87 ALA A N 1
ATOM 659 C CA . ALA A 1 87 ? -2.145 -11.736 78.515 1.00 63.47 87 ALA A CA 1
ATOM 660 C C . ALA A 1 87 ? -1.268 -12.995 78.440 1.00 63.47 87 ALA A C 1
ATOM 662 O O . ALA A 1 87 ? -0.078 -12.912 78.755 1.00 63.47 87 ALA A O 1
ATOM 663 N N . GLU A 1 88 ? -1.796 -14.123 77.951 1.00 65.75 88 GLU A N 1
ATOM 664 C CA . GLU A 1 88 ? -0.995 -15.326 77.671 1.00 65.75 88 GLU A CA 1
ATOM 665 C C . GLU A 1 88 ? 0.072 -15.057 76.603 1.00 65.75 88 GLU A C 1
ATOM 667 O O . GLU A 1 88 ? 1.246 -15.373 76.809 1.00 65.75 88 GLU A O 1
ATOM 672 N N . ALA A 1 89 ? -0.282 -14.380 75.506 1.00 64.31 89 ALA A N 1
ATOM 673 C CA . ALA A 1 89 ? 0.679 -14.019 74.463 1.00 64.31 89 ALA A CA 1
ATOM 674 C C . ALA A 1 89 ? 1.789 -13.078 74.978 1.00 64.31 89 ALA A C 1
ATOM 676 O O . ALA A 1 89 ? 2.954 -13.223 74.597 1.00 64.31 89 ALA A O 1
ATOM 677 N N . LEU A 1 90 ? 1.463 -12.142 75.877 1.00 70.44 90 LEU A N 1
ATOM 678 C CA . LEU A 1 90 ? 2.433 -11.253 76.525 1.00 70.44 90 LEU A CA 1
ATOM 679 C C . LEU A 1 90 ? 3.321 -11.990 77.533 1.00 70.44 90 LEU A C 1
ATOM 681 O O . LEU A 1 90 ? 4.527 -11.733 77.573 1.00 70.44 90 LEU A O 1
ATOM 685 N N . GLN A 1 91 ? 2.768 -12.920 78.317 1.00 73.62 91 GLN A N 1
ATOM 686 C CA . GLN A 1 91 ? 3.556 -13.756 79.227 1.00 73.62 91 GLN A CA 1
ATOM 687 C C . GLN A 1 91 ? 4.513 -14.667 78.460 1.00 73.62 91 GLN A C 1
ATOM 689 O O . GLN A 1 91 ? 5.691 -14.762 78.815 1.00 73.62 91 GLN A O 1
ATOM 694 N N . GLU A 1 92 ? 4.058 -15.279 77.367 1.00 69.94 92 GLU A N 1
ATOM 695 C CA . GLU A 1 92 ? 4.922 -16.062 76.490 1.00 69.94 92 GLU A CA 1
ATOM 696 C C . GLU A 1 92 ? 6.003 -15.206 75.828 1.00 69.94 92 GLU A C 1
ATOM 698 O O . GLU A 1 92 ? 7.158 -15.629 75.755 1.00 69.94 92 GLU A O 1
ATOM 703 N N . ALA A 1 93 ? 5.666 -13.992 75.386 1.00 66.12 93 ALA A N 1
ATOM 704 C CA . ALA A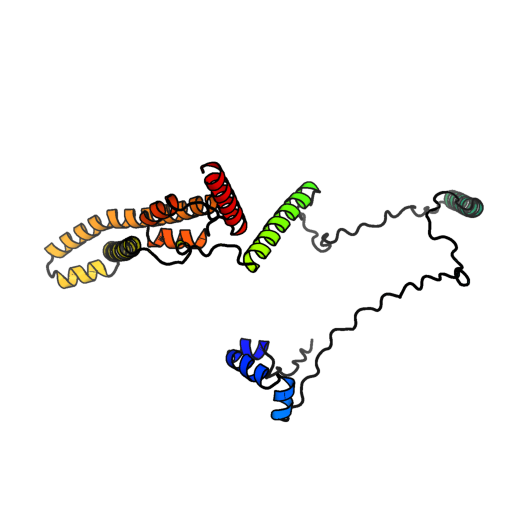 1 93 ? 6.627 -13.062 74.803 1.00 66.12 93 ALA A CA 1
ATOM 705 C C . ALA A 1 93 ? 7.686 -12.610 75.820 1.00 66.12 93 ALA A C 1
ATOM 707 O O . ALA A 1 93 ? 8.874 -12.551 75.495 1.00 66.12 93 ALA A O 1
ATOM 708 N N . GLN A 1 94 ? 7.293 -12.340 77.069 1.00 74.12 94 GLN A N 1
ATOM 709 C CA . GLN A 1 94 ? 8.232 -12.008 78.143 1.00 74.12 94 GLN A CA 1
ATOM 710 C C . GLN A 1 94 ? 9.100 -13.205 78.539 1.00 74.12 94 GLN A C 1
ATOM 712 O O . GLN A 1 94 ? 10.297 -13.031 78.779 1.00 74.12 94 GLN A O 1
ATOM 717 N N . ARG A 1 95 ? 8.537 -14.418 78.564 1.00 76.31 95 ARG A N 1
ATOM 718 C CA . ARG A 1 95 ? 9.283 -15.658 78.814 1.00 76.31 95 ARG A CA 1
ATOM 719 C C . ARG A 1 95 ? 10.327 -15.907 77.722 1.00 76.31 95 ARG A C 1
ATOM 721 O O . ARG A 1 95 ? 11.486 -16.119 78.061 1.00 76.31 95 ARG A O 1
ATOM 728 N N . LYS A 1 96 ? 9.944 -15.778 76.445 1.00 72.94 96 LYS A N 1
ATOM 729 C CA . LYS A 1 96 ? 10.827 -15.923 75.269 1.00 72.94 96 LYS A CA 1
ATOM 730 C C . LYS A 1 96 ? 11.917 -14.844 75.219 1.00 72.94 96 LYS A C 1
ATOM 732 O O . LYS A 1 96 ? 13.069 -15.135 74.913 1.00 72.94 96 LYS A O 1
ATOM 737 N N . LYS A 1 97 ? 11.603 -13.610 75.636 1.00 69.38 97 LYS A N 1
ATOM 738 C CA . LYS A 1 97 ? 12.590 -12.523 75.783 1.00 69.38 97 LYS A CA 1
ATOM 739 C C . LYS A 1 97 ? 13.599 -12.786 76.907 1.00 69.38 97 LYS A C 1
ATOM 741 O O . LYS A 1 97 ? 14.765 -12.437 76.759 1.00 69.38 97 LYS A O 1
ATOM 746 N N . ARG A 1 98 ? 13.174 -13.398 78.021 1.00 71.69 98 ARG A N 1
ATOM 747 C CA . ARG A 1 98 ? 14.068 -13.790 79.129 1.00 71.69 98 ARG A CA 1
ATOM 748 C C . ARG A 1 98 ? 14.946 -14.996 78.781 1.00 71.69 98 ARG A C 1
ATOM 750 O O . ARG A 1 98 ? 16.063 -15.063 79.277 1.00 71.69 98 ARG A O 1
ATOM 757 N N . SER A 1 99 ? 14.466 -15.915 77.940 1.00 70.56 99 SER A N 1
ATOM 758 C CA . SER A 1 99 ? 15.240 -17.067 77.450 1.00 70.56 99 SER A CA 1
ATOM 759 C C . SER A 1 99 ? 16.096 -16.768 76.212 1.00 70.56 99 SER A C 1
ATOM 761 O O . SER A 1 99 ? 16.901 -17.610 75.828 1.00 70.56 99 SER A O 1
ATOM 763 N N . GLY A 1 100 ? 15.958 -15.585 75.602 1.00 61.88 100 GLY A N 1
ATOM 764 C CA . GLY A 1 100 ? 16.723 -15.180 74.418 1.00 61.88 100 GLY A CA 1
ATOM 765 C C . GLY A 1 100 ? 16.248 -15.809 73.101 1.00 61.88 100 GLY A C 1
ATOM 766 O O . GLY A 1 100 ? 16.975 -15.756 72.112 1.00 61.88 100 GLY A O 1
ATOM 767 N N . GLU A 1 101 ? 15.047 -16.395 73.059 1.00 66.44 101 GLU A N 1
ATOM 768 C CA . GLU A 1 101 ? 14.481 -16.978 71.836 1.00 66.44 101 GLU A CA 1
ATOM 769 C C . GLU A 1 101 ? 13.881 -15.900 70.908 1.00 66.44 101 GLU A C 1
ATOM 771 O O . GLU A 1 101 ? 13.230 -14.962 71.385 1.00 66.44 101 GLU A O 1
ATOM 776 N N . PRO A 1 102 ? 14.050 -16.015 69.574 1.00 52.59 102 PRO A N 1
ATOM 777 C CA . PRO A 1 102 ? 13.518 -15.042 68.628 1.00 52.59 102 PRO A CA 1
ATOM 778 C C . PRO A 1 102 ? 11.984 -15.095 68.582 1.00 52.59 102 PRO A C 1
ATOM 780 O O . PRO A 1 102 ? 11.378 -16.108 68.228 1.00 52.59 102 PRO A O 1
ATOM 783 N N . LEU A 1 103 ? 11.346 -13.969 68.904 1.00 55.59 103 LEU A N 1
ATOM 784 C CA . LEU A 1 103 ? 9.915 -13.763 68.699 1.00 55.59 103 LEU A CA 1
ATOM 785 C C . LEU A 1 103 ? 9.607 -13.819 67.196 1.00 55.59 103 LEU A C 1
ATOM 787 O O . LEU A 1 103 ? 10.156 -13.037 66.421 1.00 55.59 103 LEU A O 1
ATOM 791 N N . ARG A 1 104 ? 8.721 -14.733 66.777 1.00 52.47 104 ARG A N 1
ATOM 792 C CA . ARG A 1 104 ? 8.193 -14.747 65.404 1.00 52.47 104 ARG A CA 1
ATOM 793 C C . ARG A 1 104 ? 7.572 -13.380 65.101 1.00 52.47 104 ARG A C 1
ATOM 795 O O . ARG A 1 104 ? 6.677 -12.941 65.818 1.00 52.47 104 ARG A O 1
ATOM 802 N N . SER A 1 105 ? 8.052 -12.730 64.044 1.00 46.28 105 SER A N 1
ATOM 803 C CA . SER A 1 105 ? 7.536 -11.460 63.533 1.00 46.28 105 SER A CA 1
ATOM 804 C C . SER A 1 105 ? 6.049 -11.592 63.195 1.00 46.28 105 SER A C 1
ATOM 806 O O . SER A 1 105 ? 5.673 -12.382 62.326 1.00 46.28 105 SER A O 1
ATOM 808 N N . ALA A 1 106 ? 5.212 -10.844 63.907 1.00 41.94 106 ALA A N 1
ATOM 809 C CA . ALA A 1 106 ? 3.793 -10.719 63.623 1.00 41.94 106 ALA A CA 1
ATOM 810 C C . ALA A 1 106 ? 3.558 -9.880 62.356 1.00 41.94 106 ALA A C 1
ATOM 812 O O . ALA A 1 106 ? 4.316 -8.952 62.083 1.00 41.94 106 ALA A O 1
ATOM 813 N N . LEU A 1 107 ? 2.453 -10.201 61.672 1.00 43.72 107 LEU A N 1
ATOM 814 C CA . LEU A 1 107 ? 1.842 -9.510 60.529 1.00 43.72 107 LEU A CA 1
ATOM 815 C C . LEU A 1 107 ? 2.530 -9.751 59.178 1.00 43.72 107 LEU A C 1
ATOM 817 O O . LEU A 1 107 ? 3.192 -8.894 58.605 1.00 43.72 107 LEU A O 1
ATOM 821 N N . VAL A 1 108 ? 2.283 -10.945 58.636 1.00 43.38 108 VAL A N 1
ATOM 822 C CA . VAL A 1 108 ? 2.270 -11.158 57.188 1.00 43.38 108 VAL A CA 1
ATOM 823 C C . VAL A 1 108 ? 1.098 -10.338 56.651 1.00 43.38 108 VAL A C 1
ATOM 825 O O . VAL A 1 108 ? -0.054 -10.740 56.804 1.00 43.38 108 VAL A O 1
ATOM 828 N N . GLU A 1 109 ? 1.390 -9.171 56.078 1.00 44.28 109 GLU A N 1
ATOM 829 C CA . GLU A 1 109 ? 0.511 -8.554 55.089 1.00 44.28 109 GLU A CA 1
ATOM 830 C C . GLU A 1 109 ? 0.144 -9.646 54.086 1.00 44.28 109 GLU A C 1
ATOM 832 O O . GLU A 1 109 ? 1.028 -10.302 53.524 1.00 44.28 109 GLU A O 1
ATOM 837 N N . GLU A 1 110 ? -1.152 -9.907 53.934 1.00 40.62 110 GLU A N 1
ATOM 838 C CA . GLU A 1 110 ? -1.664 -10.824 52.929 1.00 40.62 110 GLU A CA 1
ATOM 839 C C . GLU A 1 110 ? -0.998 -10.479 51.599 1.00 40.62 110 GLU A C 1
ATOM 841 O O . GLU A 1 110 ? -1.185 -9.395 51.044 1.00 40.62 110 GLU A O 1
ATOM 846 N N . GLY A 1 111 ? -0.135 -11.381 51.134 1.00 38.62 111 GLY A N 1
ATOM 847 C CA . GLY A 1 111 ? 0.616 -11.185 49.913 1.00 38.62 111 GLY A CA 1
ATOM 848 C C . GLY A 1 111 ? -0.362 -11.031 48.763 1.00 38.62 111 GLY A C 1
ATOM 849 O O . GLY A 1 111 ? -0.871 -12.024 48.246 1.00 38.62 111 GLY A O 1
ATOM 850 N N . PHE A 1 112 ? -0.596 -9.789 48.341 1.00 43.16 112 PHE A N 1
ATOM 851 C CA . PHE A 1 112 ? -1.211 -9.493 47.061 1.00 43.16 112 PHE A CA 1
ATOM 852 C C . PHE A 1 112 ? -0.265 -10.039 45.990 1.00 43.16 112 PHE A C 1
ATOM 854 O O . PHE A 1 112 ? 0.708 -9.396 45.581 1.00 43.16 112 PHE A O 1
ATOM 861 N N . VAL A 1 113 ? -0.493 -11.289 45.589 1.00 46.56 113 VAL A N 1
ATOM 862 C CA . VAL A 1 113 ? 0.248 -11.923 44.507 1.00 46.56 113 VAL A CA 1
ATOM 863 C C . VAL A 1 113 ? -0.128 -11.166 43.245 1.00 46.56 113 VAL A C 1
ATOM 865 O O . VAL A 1 113 ? -1.198 -11.372 42.681 1.00 46.56 113 VAL A O 1
ATOM 868 N N . ARG A 1 114 ? 0.754 -10.258 42.812 1.00 51.38 114 ARG A N 1
ATOM 869 C CA . ARG A 1 114 ? 0.637 -9.583 41.518 1.00 51.38 114 ARG A CA 1
ATOM 870 C C . ARG A 1 114 ? 0.536 -10.679 40.447 1.00 51.38 114 ARG A C 1
ATOM 872 O O . ARG A 1 114 ? 1.515 -11.408 40.273 1.00 51.38 114 ARG A O 1
ATOM 879 N N . PRO A 1 115 ? -0.588 -10.811 39.721 1.00 47.22 115 PRO A N 1
ATOM 880 C CA . PRO A 1 115 ? -0.823 -11.948 38.824 1.00 47.22 115 PRO A CA 1
ATOM 881 C C . PRO A 1 115 ? 0.126 -12.000 37.611 1.00 47.22 115 PRO A C 1
ATOM 883 O O . PRO A 1 115 ? 0.093 -12.961 36.852 1.00 47.22 115 PRO A O 1
ATOM 886 N N . PHE A 1 116 ? 1.006 -11.004 37.452 1.00 47.97 116 PHE A N 1
ATOM 887 C CA . PHE A 1 116 ? 1.961 -10.887 36.346 1.00 47.97 116 PHE A CA 1
ATOM 888 C C . PHE A 1 116 ? 3.434 -10.863 36.782 1.00 47.97 116 PHE A C 1
ATOM 890 O O . PHE A 1 116 ? 4.311 -10.604 35.960 1.00 47.97 116 PHE A O 1
ATOM 897 N N . ALA A 1 117 ? 3.737 -11.117 38.060 1.00 48.56 117 ALA A N 1
ATOM 898 C CA . ALA A 1 117 ? 5.122 -11.280 38.495 1.00 48.56 117 ALA A CA 1
ATOM 899 C C . ALA A 1 117 ? 5.631 -12.663 38.059 1.00 48.56 117 ALA A C 1
ATOM 901 O O . ALA A 1 117 ? 5.493 -13.649 38.785 1.00 48.56 117 ALA A O 1
ATOM 902 N N . ASP A 1 118 ? 6.192 -12.741 36.852 1.00 47.72 118 ASP A N 1
ATOM 903 C CA . ASP A 1 118 ? 6.893 -13.933 36.383 1.00 47.72 118 ASP A CA 1
ATOM 904 C C . ASP A 1 118 ? 8.113 -14.193 37.280 1.00 47.72 118 ASP A C 1
ATOM 906 O O . ASP A 1 118 ? 9.144 -13.526 37.194 1.00 47.72 118 ASP A O 1
ATOM 910 N N . LYS A 1 119 ? 7.986 -15.172 38.181 1.00 51.09 119 LYS A N 1
ATOM 911 C CA . LYS A 1 119 ? 9.025 -15.542 39.157 1.00 51.09 119 LYS A CA 1
ATOM 912 C C . LYS A 1 119 ? 10.255 -16.203 38.515 1.00 51.09 119 LYS A C 1
ATOM 914 O O . LYS A 1 119 ? 11.174 -16.579 39.236 1.00 51.09 119 LYS A O 1
ATOM 919 N N . ARG A 1 120 ? 10.275 -16.394 37.190 1.00 47.62 120 ARG A N 1
ATOM 920 C CA . ARG A 1 120 ? 11.360 -17.081 36.465 1.00 47.62 120 ARG A CA 1
ATOM 921 C C . ARG A 1 120 ? 12.418 -16.140 35.891 1.00 47.62 120 ARG A C 1
ATOM 923 O O . ARG A 1 120 ? 13.423 -16.622 35.375 1.00 47.62 120 ARG A O 1
ATOM 930 N N . ASN A 1 121 ? 12.232 -14.823 35.982 1.00 45.53 121 ASN A N 1
ATOM 931 C CA . ASN A 1 121 ? 13.134 -13.859 35.360 1.00 45.53 121 ASN A CA 1
ATOM 932 C C . ASN A 1 121 ? 14.092 -13.244 36.400 1.00 45.53 121 ASN A C 1
ATOM 934 O O . ASN A 1 121 ? 13.752 -12.291 37.092 1.00 45.53 121 ASN A O 1
ATOM 938 N N . VAL A 1 122 ? 15.293 -13.819 36.532 1.00 51.72 122 VAL A N 1
ATOM 939 C CA . VAL A 1 122 ? 16.352 -13.388 37.479 1.00 51.72 122 VAL A CA 1
ATOM 940 C C . VAL A 1 122 ? 17.399 -12.499 36.781 1.00 51.72 122 VAL A C 1
ATOM 942 O O . VAL A 1 122 ? 18.517 -12.326 37.260 1.00 51.72 122 VAL A O 1
ATOM 945 N N . SER A 1 123 ? 17.078 -11.957 35.602 1.00 41.56 123 SER A N 1
ATOM 946 C CA . SER A 1 123 ? 18.023 -11.150 34.829 1.00 41.56 123 SER A CA 1
ATOM 947 C C . SER A 1 123 ? 17.888 -9.648 35.148 1.00 41.56 123 SER A C 1
ATOM 949 O O . SER A 1 123 ? 16.771 -9.157 35.299 1.00 41.56 123 SER A O 1
ATOM 951 N N . PRO A 1 124 ? 18.994 -8.874 35.202 1.00 47.00 124 PRO A N 1
ATOM 952 C CA . PRO A 1 124 ? 18.955 -7.426 35.457 1.00 47.00 124 PRO A CA 1
ATOM 953 C C . PRO A 1 124 ? 18.283 -6.602 34.343 1.00 47.00 124 PRO A C 1
ATOM 955 O O . PRO A 1 124 ? 18.089 -5.397 34.494 1.00 47.00 124 PRO A O 1
ATOM 958 N N . LYS A 1 125 ? 17.941 -7.222 33.203 1.00 46.78 125 LYS A N 1
ATOM 959 C CA . LYS A 1 125 ? 17.203 -6.575 32.111 1.00 46.78 125 LYS A CA 1
ATOM 960 C C . LYS A 1 125 ? 15.704 -6.679 32.381 1.00 46.78 125 LYS A C 1
ATOM 962 O O . LYS A 1 125 ? 15.017 -7.565 31.885 1.00 46.78 125 LYS A O 1
ATOM 967 N N . SER A 1 126 ? 15.290 -5.753 33.238 1.00 46.47 126 SER A N 1
ATOM 968 C CA . SER A 1 126 ? 13.949 -5.235 33.495 1.00 46.47 126 SER A CA 1
ATOM 969 C C . SER A 1 126 ? 12.783 -5.940 32.787 1.00 46.47 126 SER A C 1
ATOM 971 O O . SER A 1 126 ? 12.469 -5.703 31.620 1.00 46.47 126 SER A O 1
ATOM 973 N N . THR A 1 127 ? 11.977 -6.652 33.577 1.00 54.25 127 THR A N 1
ATOM 974 C CA . THR A 1 127 ? 10.534 -6.424 33.459 1.00 54.25 127 THR A CA 1
ATOM 975 C C . THR A 1 127 ? 10.312 -4.912 33.544 1.00 54.25 127 THR A C 1
ATOM 977 O O . THR A 1 127 ? 10.875 -4.301 34.459 1.00 54.25 127 THR A O 1
ATOM 980 N N . PRO A 1 128 ? 9.552 -4.286 32.629 1.00 56.75 128 PRO A N 1
ATOM 981 C CA . PRO A 1 128 ? 9.204 -2.880 32.768 1.00 56.75 128 PRO A CA 1
ATOM 982 C C . PRO A 1 128 ? 8.692 -2.662 34.189 1.00 56.75 128 PRO A C 1
ATOM 984 O O . PRO A 1 128 ? 7.870 -3.448 34.660 1.00 56.75 128 PRO A O 1
ATOM 987 N N . GLU A 1 129 ? 9.197 -1.652 34.899 1.00 62.88 129 GLU A N 1
ATOM 988 C CA . GLU A 1 129 ? 8.574 -1.264 36.160 1.00 62.88 129 GLU A CA 1
ATOM 989 C C . GLU A 1 129 ? 7.132 -0.879 35.831 1.00 62.88 129 GLU A C 1
ATOM 991 O O . GLU A 1 129 ? 6.866 0.130 35.169 1.00 62.88 129 GLU A O 1
ATOM 996 N N . TRP A 1 130 ? 6.215 -1.778 36.183 1.00 60.66 130 TRP A N 1
ATOM 997 C CA . TRP A 1 130 ? 4.783 -1.604 36.032 1.00 60.66 130 TRP A CA 1
ATOM 998 C C . TRP A 1 130 ? 4.341 -0.606 37.095 1.00 60.66 130 TRP A C 1
ATOM 1000 O O . TRP A 1 130 ? 3.947 -0.980 38.201 1.00 60.66 130 TRP A O 1
ATOM 1010 N N . THR A 1 131 ? 4.490 0.678 36.782 1.00 76.94 131 THR A N 1
ATOM 1011 C CA . THR A 1 131 ? 3.925 1.762 37.579 1.00 76.94 131 THR A CA 1
ATOM 1012 C C . THR A 1 131 ? 2.405 1.800 37.384 1.00 76.94 131 THR A C 1
ATOM 1014 O O . THR A 1 131 ? 1.920 1.406 36.319 1.00 76.94 131 THR A O 1
ATOM 1017 N N . PRO A 1 132 ? 1.631 2.284 38.373 1.00 75.50 132 PRO A N 1
ATOM 1018 C CA . PRO A 1 132 ? 0.183 2.452 38.227 1.00 75.50 132 PRO A CA 1
ATOM 1019 C C . PRO A 1 132 ? -0.202 3.259 36.979 1.00 75.50 132 PRO A C 1
ATOM 1021 O O . PRO A 1 132 ? -1.145 2.899 36.283 1.00 75.50 132 PRO A O 1
ATOM 1024 N N . GLU A 1 133 ? 0.582 4.286 36.642 1.00 75.44 133 GLU A N 1
ATOM 1025 C CA . GLU A 1 133 ? 0.394 5.103 35.436 1.00 75.44 133 GLU A CA 1
ATOM 1026 C C . GLU A 1 133 ? 0.569 4.291 34.146 1.00 75.44 133 GLU A C 1
ATOM 1028 O O . GLU A 1 133 ? -0.262 4.372 33.246 1.00 75.44 133 GLU A O 1
ATOM 1033 N N . ARG A 1 134 ? 1.601 3.440 34.062 1.00 75.00 134 ARG A N 1
ATOM 1034 C CA . ARG A 1 134 ? 1.805 2.562 32.898 1.00 75.00 134 ARG A CA 1
ATOM 1035 C C . ARG A 1 134 ? 0.723 1.500 32.769 1.00 75.00 134 ARG A C 1
ATOM 1037 O O . ARG A 1 134 ? 0.357 1.148 31.653 1.00 75.00 134 ARG A O 1
ATOM 1044 N N . ILE A 1 135 ? 0.220 0.986 33.891 1.00 75.75 135 ILE A N 1
ATOM 1045 C CA . ILE A 1 135 ? -0.902 0.042 33.889 1.00 75.75 135 ILE A CA 1
ATOM 1046 C C . ILE A 1 135 ? -2.157 0.732 33.345 1.00 75.75 135 ILE A C 1
ATOM 1048 O O . ILE A 1 135 ? -2.833 0.138 32.512 1.00 75.75 135 ILE A O 1
ATOM 1052 N N . ASP A 1 136 ? -2.431 1.974 33.755 1.00 80.88 136 ASP A N 1
ATOM 1053 C CA . ASP A 1 136 ? -3.578 2.752 33.268 1.00 80.88 136 ASP A CA 1
ATOM 1054 C C . ASP A 1 136 ? -3.458 3.119 31.775 1.00 80.88 136 ASP A C 1
ATOM 1056 O O . ASP A 1 136 ? -4.425 3.062 31.011 1.00 80.88 136 ASP A O 1
ATOM 1060 N N . GLU A 1 137 ? -2.255 3.451 31.303 1.00 80.12 137 GLU A N 1
ATOM 1061 C CA . GLU A 1 137 ? -2.011 3.656 29.872 1.00 80.12 137 GLU A CA 1
ATOM 1062 C C . GLU A 1 137 ? -2.222 2.376 29.058 1.00 80.12 137 GLU A C 1
ATOM 1064 O O . GLU A 1 137 ? -2.818 2.418 27.976 1.00 80.12 137 GLU A O 1
ATOM 1069 N N . GLU A 1 138 ? -1.758 1.236 29.570 1.00 79.00 138 GLU A N 1
ATOM 1070 C CA . GLU A 1 138 ? -1.873 -0.048 28.888 1.00 79.00 138 GLU A CA 1
ATOM 1071 C C . GLU A 1 138 ? -3.317 -0.570 28.903 1.00 79.00 138 GLU A C 1
ATOM 1073 O O . GLU A 1 138 ? -3.792 -1.058 27.878 1.00 79.00 138 GLU A O 1
ATOM 1078 N N . THR A 1 139 ? -4.080 -0.378 29.986 1.00 74.94 139 THR A N 1
ATOM 1079 C CA . THR A 1 139 ? -5.525 -0.674 30.004 1.00 74.94 139 THR A CA 1
ATOM 1080 C C . THR A 1 139 ? -6.298 0.248 29.066 1.00 74.94 139 THR A C 1
ATOM 1082 O O . THR A 1 139 ? -7.172 -0.230 28.343 1.00 74.94 139 THR A O 1
ATOM 1085 N N . LYS A 1 140 ? -5.950 1.540 28.968 1.00 84.56 140 LYS A N 1
ATOM 1086 C CA . LYS A 1 140 ? -6.521 2.447 27.950 1.00 84.56 140 LYS A CA 1
ATOM 1087 C C . LYS A 1 140 ? -6.178 2.019 26.523 1.00 84.56 140 LYS A C 1
ATOM 1089 O O . LYS A 1 140 ? -6.973 2.245 25.607 1.00 84.56 140 LYS A O 1
ATOM 1094 N N . ARG A 1 141 ? -5.000 1.435 26.290 1.00 75.31 141 ARG A N 1
ATOM 1095 C CA . ARG A 1 141 ? -4.615 0.876 24.980 1.00 75.31 141 ARG A CA 1
ATOM 1096 C C . ARG A 1 141 ? -5.386 -0.404 24.670 1.00 75.31 141 ARG A C 1
ATOM 1098 O O . ARG A 1 141 ? -5.953 -0.501 23.585 1.00 75.31 141 ARG A O 1
ATOM 1105 N N . GLN A 1 142 ? -5.479 -1.322 25.628 1.00 76.31 142 GLN A N 1
ATOM 1106 C CA . GLN A 1 142 ? -6.252 -2.561 25.501 1.00 76.31 142 GLN A CA 1
ATOM 1107 C C . GLN A 1 142 ? -7.752 -2.292 25.330 1.00 76.31 142 GLN A C 1
ATOM 1109 O O . GLN A 1 142 ? -8.415 -2.954 24.537 1.00 76.31 142 GLN A O 1
ATOM 1114 N N . GLY A 1 143 ? -8.291 -1.284 26.020 1.00 82.38 143 GLY A N 1
ATOM 1115 C CA . GLY A 1 143 ? -9.669 -0.827 25.846 1.00 82.38 143 GLY A CA 1
ATOM 1116 C C . GLY A 1 143 ? -9.920 -0.349 24.417 1.00 82.38 143 GLY A C 1
ATOM 1117 O O . GLY A 1 143 ? -10.845 -0.823 23.765 1.00 82.38 143 GLY A O 1
ATOM 1118 N N . ARG A 1 144 ? -9.028 0.496 23.880 1.00 75.88 144 ARG A N 1
ATOM 1119 C CA . ARG A 1 144 ? -9.100 0.961 22.485 1.00 75.88 144 ARG A CA 1
ATOM 1120 C C . ARG A 1 144 ? -8.992 -0.180 21.471 1.00 75.88 144 ARG A C 1
ATOM 1122 O O . ARG A 1 144 ? -9.725 -0.168 20.485 1.00 75.88 144 ARG A O 1
ATOM 1129 N N . SER A 1 145 ? -8.122 -1.168 21.693 1.00 70.25 145 SER A N 1
ATOM 1130 C CA . SER A 1 145 ? -7.993 -2.312 20.778 1.00 70.25 145 SER A CA 1
ATOM 1131 C C . SER A 1 145 ? -9.200 -3.247 20.837 1.00 70.25 145 SER A C 1
ATOM 1133 O O . SER A 1 145 ? -9.655 -3.710 19.793 1.00 70.25 145 SER A O 1
ATOM 1135 N N . ASN A 1 146 ? -9.749 -3.498 22.028 1.00 75.56 146 ASN A N 1
ATOM 1136 C CA . ASN A 1 146 ? -10.954 -4.311 22.201 1.00 75.56 146 ASN A CA 1
ATOM 1137 C C . ASN A 1 146 ? -12.190 -3.625 21.620 1.00 75.56 146 ASN A C 1
ATOM 1139 O O . ASN A 1 146 ? -12.983 -4.280 20.945 1.00 75.56 146 ASN A O 1
ATOM 1143 N N . ASP A 1 147 ? -12.326 -2.312 21.813 1.00 73.38 147 ASP A N 1
ATOM 1144 C CA . ASP A 1 147 ? -13.381 -1.528 21.176 1.00 73.38 147 ASP A CA 1
ATOM 1145 C C . ASP A 1 147 ? -13.255 -1.567 19.658 1.00 73.38 147 ASP A C 1
ATOM 1147 O O . ASP A 1 147 ? -14.237 -1.838 18.975 1.00 73.38 147 ASP A O 1
ATOM 1151 N N . TRP A 1 148 ? -12.052 -1.381 19.115 1.00 70.12 148 TRP A N 1
ATOM 1152 C CA . TRP A 1 148 ? -11.818 -1.487 17.677 1.00 70.12 148 TRP A CA 1
ATOM 1153 C C . TRP A 1 148 ? -12.156 -2.884 17.134 1.00 70.12 148 TRP A C 1
ATOM 1155 O O . TRP A 1 148 ? -12.850 -3.002 16.126 1.00 70.12 148 TRP A O 1
ATOM 1165 N N . ALA A 1 149 ? -11.739 -3.948 17.827 1.00 68.19 149 ALA A N 1
ATOM 1166 C CA . ALA A 1 149 ? -12.036 -5.328 17.442 1.00 68.19 149 ALA A CA 1
ATOM 1167 C C . ALA A 1 149 ? -13.539 -5.643 17.507 1.00 68.19 149 ALA A C 1
ATOM 1169 O O . ALA A 1 149 ? -14.058 -6.359 16.650 1.00 68.19 149 ALA A O 1
ATOM 1170 N N . ARG A 1 150 ? -14.250 -5.090 18.496 1.00 75.06 150 ARG A N 1
ATOM 1171 C CA . ARG A 1 150 ? -15.710 -5.175 18.595 1.00 75.06 150 ARG A CA 1
ATOM 1172 C C . ARG A 1 150 ? -16.380 -4.462 17.419 1.00 75.06 150 ARG A C 1
ATOM 1174 O O . ARG A 1 150 ? -17.144 -5.103 16.706 1.00 75.06 150 ARG A O 1
ATOM 1181 N N . ARG A 1 151 ? -16.010 -3.206 17.139 1.00 67.31 151 ARG A N 1
ATOM 1182 C CA . ARG A 1 151 ? -16.535 -2.427 15.998 1.00 67.31 151 ARG A CA 1
ATOM 1183 C C . ARG A 1 151 ? -16.251 -3.102 14.648 1.00 67.31 151 ARG A C 1
ATOM 1185 O O . ARG A 1 151 ? -17.095 -3.075 13.756 1.00 67.31 151 ARG A O 1
ATOM 1192 N N . ALA A 1 152 ? -15.098 -3.767 14.515 1.00 63.88 152 ALA A N 1
ATOM 1193 C CA . ALA A 1 152 ? -14.747 -4.566 13.339 1.00 63.88 152 ALA A CA 1
ATOM 1194 C C . ALA A 1 152 ? -15.671 -5.775 13.155 1.00 63.88 152 ALA A C 1
ATOM 1196 O O . ALA A 1 152 ? -16.162 -6.011 12.053 1.00 63.88 152 ALA A O 1
ATOM 1197 N N . ARG A 1 153 ? -15.922 -6.533 14.233 1.00 61.47 153 ARG A N 1
ATOM 1198 C CA . ARG A 1 153 ? -16.834 -7.692 14.222 1.00 61.47 153 ARG A CA 1
ATOM 1199 C C . ARG A 1 153 ? -18.276 -7.290 13.947 1.00 61.47 153 ARG A C 1
ATOM 1201 O O . ARG A 1 153 ? -18.987 -8.019 13.269 1.00 61.47 153 ARG A O 1
ATOM 1208 N N . GLU A 1 154 ? -18.680 -6.133 14.454 1.00 68.81 154 GLU A N 1
ATOM 1209 C CA . GLU A 1 154 ? -20.006 -5.554 14.240 1.00 68.81 154 GLU A CA 1
ATOM 1210 C C . GLU A 1 154 ? -20.176 -4.976 12.824 1.00 68.81 154 GLU A C 1
ATOM 1212 O O . GLU A 1 154 ? -21.261 -4.524 12.480 1.00 68.81 154 GLU A O 1
ATOM 1217 N N . GLY A 1 155 ? -19.132 -5.002 11.983 1.00 55.66 155 GLY A N 1
ATOM 1218 C CA . GLY A 1 155 ? -19.210 -4.534 10.599 1.00 55.66 155 GLY A CA 1
ATOM 1219 C C . GLY A 1 155 ? -19.408 -3.021 10.470 1.00 55.66 155 GLY A C 1
ATOM 1220 O O . GLY A 1 155 ? -19.814 -2.556 9.410 1.00 55.66 155 GLY A O 1
ATOM 1221 N N . GLN A 1 156 ? -19.101 -2.253 11.524 1.00 57.34 156 GLN A N 1
ATOM 1222 C CA . GLN A 1 156 ? -19.328 -0.802 11.591 1.00 57.34 156 GLN A CA 1
ATOM 1223 C C . GLN A 1 156 ? -18.369 0.021 10.723 1.00 57.34 156 GLN A C 1
ATOM 1225 O O . GLN A 1 156 ? -18.530 1.237 10.599 1.00 57.34 156 GLN A O 1
ATOM 1230 N N . PHE A 1 157 ? -17.353 -0.613 10.139 1.00 58.47 157 PHE A N 1
ATOM 1231 C CA . PHE A 1 157 ? -16.514 0.030 9.139 1.00 58.47 157 PHE A CA 1
ATOM 1232 C C . PHE A 1 157 ? -17.234 -0.026 7.798 1.00 58.47 157 PHE A C 1
ATOM 1234 O O . PHE A 1 157 ? -17.424 -1.099 7.221 1.00 58.47 157 PHE A O 1
ATOM 1241 N N . VAL A 1 158 ? -17.645 1.144 7.311 1.00 60.03 158 VAL A N 1
ATOM 1242 C CA . VAL A 1 158 ? -18.174 1.301 5.958 1.00 60.03 158 VAL A CA 1
ATOM 1243 C C . VAL A 1 158 ? -17.134 0.736 4.994 1.00 60.03 158 VAL A C 1
ATOM 1245 O O . VAL A 1 158 ? -15.990 1.188 4.979 1.00 60.03 158 VAL A O 1
ATOM 1248 N N . ARG A 1 159 ? -17.508 -0.284 4.211 1.00 59.34 159 ARG A N 1
ATOM 1249 C CA . ARG A 1 159 ? -16.667 -0.769 3.111 1.00 59.34 159 ARG A CA 1
ATOM 1250 C C . ARG A 1 159 ? -16.572 0.346 2.081 1.00 59.34 159 ARG A C 1
ATOM 1252 O O . ARG A 1 159 ? -17.449 0.474 1.233 1.00 59.34 159 ARG A O 1
ATOM 1259 N N . ASP A 1 160 ? -15.527 1.156 2.178 1.00 64.31 160 ASP A N 1
ATOM 1260 C CA . ASP A 1 160 ? -15.238 2.166 1.176 1.00 64.31 160 ASP A CA 1
ATOM 1261 C C . ASP A 1 160 ? -14.770 1.447 -0.103 1.00 64.31 160 ASP A C 1
ATOM 1263 O O . ASP A 1 160 ? -13.778 0.706 -0.057 1.00 64.31 160 ASP A O 1
ATOM 1267 N N . PRO A 1 161 ? -15.453 1.624 -1.251 1.00 64.25 161 PRO A N 1
ATOM 1268 C CA . PRO A 1 161 ? -15.026 1.046 -2.524 1.00 64.25 161 PRO A CA 1
ATOM 1269 C C . PRO A 1 161 ? -13.567 1.378 -2.862 1.00 64.25 161 PRO A C 1
ATOM 1271 O O . PRO A 1 161 ? -12.880 0.576 -3.497 1.00 64.25 161 PRO A O 1
ATOM 1274 N N . MET A 1 162 ? -13.066 2.523 -2.384 1.00 67.12 162 MET A N 1
ATOM 1275 C CA . MET A 1 162 ? -11.692 2.976 -2.608 1.00 67.12 162 MET A CA 1
ATOM 1276 C C . MET A 1 162 ? -10.652 2.313 -1.693 1.00 67.12 162 MET A C 1
ATOM 1278 O O . MET A 1 162 ? -9.453 2.461 -1.942 1.00 67.12 162 MET A O 1
ATOM 1282 N N . GLU A 1 163 ? -11.067 1.561 -0.672 1.00 69.06 163 GLU A N 1
ATOM 1283 C CA . GLU A 1 163 ? -10.177 0.775 0.197 1.00 69.06 163 GLU A CA 1
ATOM 1284 C C . GLU A 1 163 ? -9.957 -0.664 -0.317 1.00 69.06 163 GLU A C 1
ATOM 1286 O O . GLU A 1 163 ? -9.144 -1.417 0.216 1.00 69.06 163 GLU A O 1
ATOM 1291 N N . SER A 1 164 ? -10.615 -1.039 -1.416 1.00 78.75 164 SER A N 1
ATOM 1292 C CA . SER A 1 164 ? -10.228 -2.210 -2.211 1.00 78.75 164 SER A CA 1
ATOM 1293 C C . SER A 1 164 ? -8.869 -1.978 -2.882 1.00 78.75 164 SER A C 1
ATOM 1295 O O . SER A 1 164 ? -8.478 -0.838 -3.100 1.00 78.75 164 SER A O 1
ATOM 1297 N N . LEU A 1 165 ? -8.146 -3.029 -3.277 1.00 79.12 165 LEU A N 1
ATOM 1298 C CA . LEU A 1 165 ? -6.903 -2.896 -4.058 1.00 79.12 165 LEU A CA 1
ATOM 1299 C C . LEU A 1 165 ? -7.133 -2.460 -5.516 1.00 79.12 165 LEU A C 1
ATOM 1301 O O . LEU A 1 165 ? -6.177 -2.378 -6.288 1.00 79.12 165 LEU A O 1
ATOM 1305 N N . ASP A 1 166 ? -8.369 -2.141 -5.897 1.00 82.50 166 ASP A N 1
ATOM 1306 C CA . ASP A 1 166 ? -8.675 -1.735 -7.256 1.00 82.50 166 ASP A CA 1
ATOM 1307 C C . ASP A 1 166 ? -8.051 -0.376 -7.579 1.00 82.50 166 ASP A C 1
ATOM 1309 O O . ASP A 1 166 ? -8.233 0.633 -6.888 1.00 82.50 166 ASP A O 1
ATOM 1313 N N . LEU A 1 167 ? -7.272 -0.377 -8.657 1.00 80.94 167 LEU A N 1
ATOM 1314 C CA . LEU A 1 167 ? -6.670 0.814 -9.236 1.00 80.94 167 LEU A CA 1
ATOM 1315 C C . LEU A 1 167 ? -7.643 1.442 -10.228 1.00 80.94 167 LEU A C 1
ATOM 1317 O O . LEU A 1 167 ? -8.243 0.736 -11.048 1.00 80.94 167 LEU A O 1
ATOM 1321 N N . ASN A 1 168 ? -7.738 2.769 -10.205 1.00 86.12 168 ASN A N 1
ATOM 1322 C CA . ASN A 1 168 ? -8.466 3.520 -11.224 1.00 86.12 168 ASN A CA 1
ATOM 1323 C C . ASN A 1 168 ? -7.753 3.390 -12.590 1.00 86.12 168 ASN A C 1
ATOM 1325 O O . ASN A 1 168 ? -6.548 3.137 -12.642 1.00 86.12 168 ASN A O 1
ATOM 1329 N N . PHE A 1 169 ? -8.460 3.585 -13.705 1.00 87.12 169 PHE A N 1
ATOM 1330 C CA . PHE A 1 169 ? -7.915 3.430 -15.061 1.00 87.12 169 PHE A CA 1
ATOM 1331 C C . PHE A 1 169 ? -6.608 4.213 -15.266 1.00 87.12 169 PHE A C 1
ATOM 1333 O O . PHE A 1 169 ? -5.623 3.656 -15.742 1.00 87.12 169 PHE A O 1
ATOM 1340 N N . GLN A 1 170 ? -6.555 5.469 -14.811 1.00 88.50 170 GLN A N 1
ATOM 1341 C CA . GLN A 1 170 ? -5.350 6.304 -14.897 1.00 88.50 170 GLN A CA 1
ATOM 1342 C C . GLN A 1 170 ? -4.150 5.703 -14.145 1.00 88.50 170 GLN A C 1
ATOM 1344 O O . GLN A 1 170 ? -3.027 5.731 -14.642 1.00 88.50 170 GLN A O 1
ATOM 1349 N N . GLN A 1 171 ? -4.384 5.104 -12.975 1.00 88.69 171 GLN A N 1
ATOM 1350 C CA . GLN A 1 171 ? -3.338 4.447 -12.185 1.00 88.69 171 GLN A CA 1
ATOM 1351 C C . GLN A 1 171 ? -2.869 3.142 -12.831 1.00 88.69 171 GLN A C 1
ATOM 1353 O O . GLN A 1 171 ? -1.688 2.822 -12.755 1.00 88.69 171 GLN A O 1
ATOM 1358 N N . ARG A 1 172 ? -3.770 2.407 -13.497 1.00 90.44 172 ARG A N 1
ATOM 1359 C CA . ARG A 1 172 ? -3.416 1.204 -14.270 1.00 90.44 172 ARG A CA 1
ATOM 1360 C C . ARG A 1 172 ? -2.539 1.551 -15.471 1.00 90.44 172 ARG A C 1
ATOM 1362 O O . ARG A 1 172 ? -1.553 0.874 -15.727 1.00 90.44 172 ARG A O 1
ATOM 1369 N N . VAL A 1 173 ? -2.871 2.620 -16.193 1.00 90.44 173 VAL A N 1
ATOM 1370 C CA . VAL A 1 173 ? -2.041 3.094 -17.312 1.00 90.44 173 VAL A CA 1
ATOM 1371 C C . VAL A 1 173 ? -0.665 3.525 -16.804 1.00 90.44 173 VAL A C 1
ATOM 1373 O O . VAL A 1 173 ? 0.349 3.140 -17.384 1.00 90.44 173 VAL A O 1
ATOM 1376 N N . PHE A 1 174 ? -0.621 4.260 -15.689 1.00 89.06 174 PHE A N 1
ATOM 1377 C CA . PHE A 1 174 ? 0.634 4.662 -15.060 1.00 89.06 174 PHE A CA 1
ATOM 1378 C C . PHE A 1 174 ? 1.491 3.459 -14.647 1.00 89.06 174 PHE A C 1
ATOM 1380 O O . PHE A 1 174 ? 2.687 3.456 -14.928 1.00 89.06 174 PHE A O 1
ATOM 1387 N N . SER A 1 175 ? 0.903 2.436 -14.019 1.00 90.31 175 SER A N 1
ATOM 1388 C CA . SER A 1 175 ? 1.644 1.257 -13.555 1.00 90.31 175 SER A CA 1
ATOM 1389 C C . SER A 1 175 ? 2.222 0.439 -14.710 1.00 90.31 175 SER A C 1
ATOM 1391 O O . SER A 1 175 ? 3.362 -0.013 -14.640 1.00 90.31 175 SER A O 1
ATOM 1393 N N . ILE A 1 176 ? 1.472 0.295 -15.807 1.00 91.25 176 ILE A N 1
ATOM 1394 C CA . ILE A 1 176 ? 1.947 -0.382 -17.019 1.00 91.25 176 ILE A CA 1
ATOM 1395 C C . ILE A 1 176 ? 3.094 0.409 -17.651 1.00 91.25 176 ILE A C 1
ATOM 1397 O O . ILE A 1 176 ? 4.127 -0.165 -17.997 1.00 91.25 176 ILE A O 1
ATOM 1401 N N . PHE A 1 177 ? 2.934 1.728 -17.786 1.00 89.56 177 PHE A N 1
ATOM 1402 C CA . PHE A 1 177 ? 3.941 2.572 -18.420 1.00 89.56 177 PHE A CA 1
ATOM 1403 C C . PHE A 1 177 ? 5.227 2.645 -17.593 1.00 89.56 177 PHE A C 1
ATOM 1405 O O . PHE A 1 177 ? 6.318 2.515 -18.144 1.00 89.56 177 PHE A O 1
ATOM 1412 N N . SER A 1 178 ? 5.115 2.789 -16.271 1.00 88.62 178 SER A N 1
ATOM 1413 C CA . SER A 1 178 ? 6.271 2.808 -15.375 1.00 88.62 178 SER A CA 1
ATOM 1414 C C . SER A 1 178 ? 6.991 1.459 -15.360 1.00 88.62 178 SER A C 1
ATOM 1416 O O . SER A 1 178 ? 8.216 1.434 -15.454 1.00 88.62 178 SER A O 1
ATOM 1418 N N . ALA A 1 179 ? 6.261 0.338 -15.345 1.00 90.31 179 ALA A N 1
ATOM 1419 C CA . ALA A 1 179 ? 6.851 -0.996 -15.434 1.00 90.31 179 ALA A CA 1
ATOM 1420 C C . ALA A 1 179 ? 7.599 -1.207 -16.759 1.00 90.31 179 ALA A C 1
ATOM 1422 O O . ALA A 1 179 ? 8.727 -1.703 -16.754 1.00 90.31 179 ALA A O 1
ATOM 1423 N N . LEU A 1 180 ? 7.011 -0.789 -17.885 1.00 89.75 180 LEU A N 1
ATOM 1424 C CA . LEU A 1 180 ? 7.644 -0.885 -19.202 1.00 89.75 180 LEU A CA 1
ATOM 1425 C C . LEU A 1 180 ? 8.899 -0.010 -19.277 1.00 89.75 180 LEU A C 1
ATOM 1427 O O . LEU A 1 180 ? 9.948 -0.469 -19.728 1.00 89.75 180 LEU A O 1
ATOM 1431 N N . LEU A 1 181 ? 8.825 1.230 -18.797 1.00 89.31 181 LEU A N 1
ATOM 1432 C CA . LEU A 1 181 ? 9.940 2.174 -18.816 1.00 89.31 181 LEU A CA 1
ATOM 1433 C C . LEU A 1 181 ? 11.095 1.684 -17.923 1.00 89.31 181 LEU A C 1
ATOM 1435 O O . LEU A 1 181 ? 12.244 1.644 -18.356 1.00 89.31 181 LEU A O 1
ATOM 1439 N N . VAL A 1 182 ? 10.806 1.214 -16.708 1.00 89.81 182 VAL A N 1
ATOM 1440 C CA . VAL A 1 182 ? 11.824 0.662 -15.798 1.00 89.81 182 VAL A CA 1
ATOM 1441 C C . VAL A 1 182 ? 12.431 -0.625 -16.358 1.00 89.81 182 VAL A C 1
ATOM 1443 O O . VAL A 1 182 ? 13.652 -0.787 -16.332 1.00 89.81 182 VAL A O 1
ATOM 1446 N N . SER A 1 183 ? 11.605 -1.521 -16.905 1.00 89.88 183 SER A N 1
ATOM 1447 C CA . SER A 1 183 ? 12.069 -2.768 -17.521 1.00 89.88 183 SER A CA 1
ATOM 1448 C C . SER A 1 183 ? 12.966 -2.503 -18.730 1.00 89.88 183 SER A C 1
ATOM 1450 O O . SER A 1 183 ? 14.005 -3.143 -18.871 1.00 89.88 183 SER A O 1
ATOM 1452 N N . THR A 1 184 ? 12.621 -1.526 -19.568 1.00 87.75 184 THR A N 1
ATOM 1453 C CA . THR A 1 184 ? 13.430 -1.172 -20.740 1.00 87.75 184 THR A CA 1
ATOM 1454 C C . THR A 1 184 ? 14.729 -0.462 -20.355 1.00 87.75 184 THR A C 1
ATOM 1456 O O . THR A 1 184 ? 15.785 -0.818 -20.877 1.00 87.75 184 THR A O 1
ATOM 1459 N N . ALA A 1 185 ? 14.692 0.473 -19.403 1.00 87.62 185 ALA A N 1
ATOM 1460 C CA . ALA A 1 185 ? 15.859 1.259 -18.998 1.00 87.62 185 ALA A CA 1
ATOM 1461 C C . ALA A 1 185 ? 16.893 0.477 -18.161 1.00 87.62 185 ALA A C 1
ATOM 1463 O O . ALA A 1 185 ? 18.098 0.686 -18.323 1.00 87.62 185 ALA A O 1
ATOM 1464 N N . PHE A 1 186 ? 16.442 -0.417 -17.270 1.00 85.69 186 PHE A N 1
ATOM 1465 C CA . PHE A 1 186 ? 17.312 -1.183 -16.360 1.00 85.69 186 PHE A CA 1
ATOM 1466 C C . PHE A 1 186 ? 17.407 -2.679 -16.690 1.00 85.69 186 PHE A C 1
ATOM 1468 O O . PHE A 1 186 ? 18.169 -3.412 -16.052 1.00 85.69 186 PHE A O 1
ATOM 1475 N N . GLY A 1 187 ? 16.649 -3.159 -17.676 1.00 86.62 187 GLY A N 1
ATOM 1476 C CA . GLY A 1 187 ? 16.702 -4.544 -18.122 1.00 86.62 187 GLY A CA 1
ATOM 1477 C C . GLY A 1 187 ? 18.081 -4.915 -18.663 1.00 86.62 187 GLY A C 1
ATOM 1478 O O . GLY A 1 187 ? 18.657 -4.234 -19.507 1.00 86.62 187 GLY A O 1
ATOM 1479 N N . ARG A 1 188 ? 18.623 -6.049 -18.208 1.00 83.62 188 ARG A N 1
ATOM 1480 C CA . ARG A 1 188 ? 19.879 -6.591 -18.758 1.00 83.62 188 ARG A CA 1
ATOM 1481 C C . ARG A 1 188 ? 19.703 -7.125 -20.182 1.00 83.62 188 ARG A C 1
ATOM 1483 O O . ARG A 1 188 ? 20.658 -7.156 -20.950 1.00 83.62 188 ARG A O 1
ATOM 1490 N N . SER A 1 189 ? 18.488 -7.545 -20.526 1.00 84.06 189 SER A N 1
ATOM 1491 C CA . SER A 1 189 ? 18.137 -8.097 -21.835 1.00 84.06 189 SER A CA 1
ATOM 1492 C C . SER A 1 189 ? 17.856 -7.029 -22.891 1.00 84.06 189 SER A C 1
ATOM 1494 O O . SER A 1 189 ? 18.031 -7.306 -24.075 1.00 84.06 189 SER A O 1
ATOM 1496 N N . THR A 1 190 ? 17.470 -5.810 -22.504 1.00 84.38 190 THR A N 1
ATOM 1497 C CA . THR A 1 190 ? 17.160 -4.721 -23.440 1.00 84.38 190 THR A CA 1
ATOM 1498 C C . THR A 1 190 ? 18.318 -4.342 -24.367 1.00 84.38 190 THR A C 1
ATOM 1500 O O . THR A 1 190 ? 18.084 -4.270 -25.574 1.00 84.38 190 THR A O 1
ATOM 1503 N N . PRO A 1 191 ? 19.566 -4.139 -23.892 1.00 80.56 191 PRO A N 1
ATOM 1504 C CA . PRO A 1 191 ? 20.677 -3.814 -24.790 1.00 80.56 191 PRO A CA 1
ATOM 1505 C C . PRO A 1 191 ? 21.013 -4.968 -25.745 1.00 80.56 191 PRO A C 1
ATOM 1507 O O . PRO A 1 191 ? 21.368 -4.730 -26.899 1.00 80.56 191 PRO A O 1
ATOM 1510 N N . ILE A 1 192 ? 20.858 -6.220 -25.301 1.00 82.69 192 ILE A N 1
ATOM 1511 C CA . ILE A 1 192 ? 21.088 -7.415 -26.129 1.00 82.69 192 ILE A CA 1
ATOM 1512 C C . ILE A 1 192 ? 20.028 -7.490 -27.234 1.00 82.69 192 ILE A C 1
ATOM 1514 O O . ILE A 1 192 ? 20.366 -7.630 -28.405 1.00 82.69 192 ILE A O 1
ATOM 1518 N N . PHE A 1 193 ? 18.756 -7.304 -26.879 1.00 82.94 193 PHE A N 1
ATOM 1519 C CA . PHE A 1 193 ? 17.641 -7.311 -27.823 1.00 82.94 193 PHE A CA 1
ATOM 1520 C C . PHE A 1 193 ? 17.758 -6.201 -28.877 1.00 82.94 193 PHE A C 1
ATOM 1522 O O . PHE A 1 193 ? 17.656 -6.462 -30.076 1.00 82.94 193 PHE A O 1
ATOM 1529 N N . LEU A 1 194 ? 18.027 -4.966 -28.443 1.00 81.31 194 LEU A N 1
ATOM 1530 C CA . LEU A 1 194 ? 18.154 -3.819 -29.343 1.00 81.31 194 LEU A CA 1
ATOM 1531 C C . LEU A 1 194 ? 19.384 -3.942 -30.250 1.00 81.31 194 LEU A C 1
ATOM 1533 O O . LEU A 1 194 ? 19.298 -3.649 -31.438 1.00 81.31 194 LEU A O 1
ATOM 1537 N N . SER A 1 195 ? 20.516 -4.420 -29.727 1.00 78.75 195 SER A N 1
ATOM 1538 C CA . SER A 1 195 ? 21.723 -4.612 -30.543 1.00 78.75 195 SER A CA 1
ATOM 1539 C C . SER A 1 195 ? 21.599 -5.751 -31.562 1.00 78.75 195 SER A C 1
ATOM 1541 O O . SER A 1 195 ? 22.228 -5.673 -32.615 1.00 78.75 195 SER A O 1
ATOM 1543 N N . GLN A 1 196 ? 20.777 -6.770 -31.288 1.00 80.44 196 GLN A N 1
ATOM 1544 C CA . GLN A 1 196 ? 20.500 -7.867 -32.219 1.00 80.44 196 GLN A CA 1
ATOM 1545 C C . GLN A 1 196 ? 19.572 -7.442 -33.367 1.00 80.44 196 GLN A C 1
ATOM 1547 O O . GLN A 1 196 ? 19.769 -7.887 -34.494 1.00 80.44 196 GLN A O 1
ATOM 1552 N N . TYR A 1 197 ? 18.592 -6.569 -33.106 1.00 78.62 197 TYR A N 1
ATOM 1553 C CA . TYR A 1 197 ? 17.651 -6.092 -34.128 1.00 78.62 197 TYR A CA 1
ATOM 1554 C C . TYR A 1 197 ? 18.163 -4.901 -34.945 1.00 78.62 197 TYR A C 1
ATOM 1556 O O . TYR A 1 197 ? 17.815 -4.786 -36.117 1.00 78.62 197 TYR A O 1
ATOM 1564 N N . LEU A 1 198 ? 18.979 -4.015 -34.359 1.00 74.19 198 LEU A N 1
ATOM 1565 C CA . LEU A 1 198 ? 19.468 -2.818 -35.055 1.00 74.19 198 LEU A CA 1
ATOM 1566 C C . LEU A 1 198 ? 20.767 -3.031 -35.852 1.00 74.19 198 LEU A C 1
ATOM 1568 O O . LEU A 1 198 ? 21.181 -2.113 -36.550 1.00 74.19 198 LEU A O 1
ATOM 1572 N N . GLY A 1 199 ? 21.380 -4.220 -35.789 1.00 60.12 199 GLY A N 1
ATOM 1573 C CA . GLY A 1 199 ? 22.316 -4.773 -36.785 1.00 60.12 199 GLY A CA 1
ATOM 1574 C C . GLY A 1 199 ? 23.660 -4.067 -37.026 1.00 60.12 199 GLY A C 1
ATOM 1575 O O . GLY A 1 199 ? 24.583 -4.716 -37.511 1.00 60.12 199 GLY A O 1
ATOM 1576 N N . ASP A 1 200 ? 23.817 -2.793 -36.666 1.00 72.25 200 ASP A N 1
ATOM 1577 C CA . ASP A 1 200 ? 24.929 -1.965 -37.130 1.00 72.25 200 ASP A CA 1
ATOM 1578 C C . ASP A 1 200 ? 25.817 -1.450 -35.986 1.00 72.25 200 ASP A C 1
ATOM 1580 O O . ASP A 1 200 ? 25.360 -1.172 -34.871 1.00 72.25 200 ASP A O 1
ATOM 1584 N N . SER A 1 201 ? 27.122 -1.321 -36.237 1.00 65.44 201 SER A N 1
ATOM 1585 C CA . SER A 1 201 ? 28.094 -0.940 -35.190 1.00 65.44 201 SER A CA 1
ATOM 1586 C C . SER A 1 201 ? 27.898 0.502 -34.706 1.00 65.44 201 SER A C 1
ATOM 1588 O O . SER A 1 201 ? 28.103 0.800 -33.529 1.00 65.44 201 SER A O 1
ATOM 1590 N N . THR A 1 202 ? 27.422 1.380 -35.589 1.00 64.56 202 THR A N 1
ATOM 1591 C CA . THR A 1 202 ? 26.986 2.752 -35.278 1.00 64.56 202 THR A CA 1
ATOM 1592 C C . THR A 1 202 ? 25.690 2.761 -34.463 1.00 64.56 202 THR A C 1
ATOM 1594 O O . THR A 1 202 ? 25.546 3.545 -33.522 1.00 64.56 202 THR A O 1
ATOM 1597 N N . ALA A 1 203 ? 24.778 1.826 -34.744 1.00 67.38 203 ALA A N 1
ATOM 1598 C CA . ALA A 1 203 ? 23.520 1.690 -34.024 1.00 67.38 203 ALA A CA 1
ATOM 1599 C C . ALA A 1 203 ? 23.734 1.241 -32.568 1.00 67.38 203 ALA A C 1
ATOM 1601 O O . ALA A 1 203 ? 23.055 1.744 -31.674 1.00 67.38 203 ALA A O 1
ATOM 1602 N N . LYS A 1 204 ? 24.733 0.394 -32.283 1.00 68.69 204 LYS A N 1
ATOM 1603 C CA . LYS A 1 204 ? 25.071 -0.015 -30.902 1.00 68.69 204 LYS A CA 1
ATOM 1604 C C . LYS A 1 204 ? 25.407 1.170 -29.991 1.00 68.69 204 LYS A C 1
ATOM 1606 O O . LYS A 1 204 ? 24.966 1.197 -28.843 1.00 68.69 204 LYS A O 1
ATOM 1611 N N . LEU A 1 205 ? 26.148 2.155 -30.501 1.00 67.81 205 LEU A N 1
ATOM 1612 C CA . LEU A 1 205 ? 26.516 3.350 -29.735 1.00 67.81 205 LEU A CA 1
ATOM 1613 C C . LEU A 1 205 ? 25.284 4.233 -29.475 1.00 67.81 205 LEU A C 1
ATOM 1615 O O . LEU A 1 205 ? 25.076 4.681 -28.351 1.00 67.81 205 LEU A O 1
ATOM 1619 N N . SER A 1 206 ? 24.410 4.378 -30.479 1.00 76.12 206 SER A N 1
ATOM 1620 C CA . SER A 1 206 ? 23.141 5.109 -30.341 1.00 76.12 206 SER A CA 1
ATOM 1621 C C . SER A 1 206 ? 22.161 4.449 -29.358 1.00 76.12 206 SER A C 1
ATOM 1623 O O . SER A 1 206 ? 21.495 5.146 -28.596 1.00 76.12 206 SER A O 1
ATOM 1625 N N . VAL A 1 207 ? 22.122 3.112 -29.302 1.00 76.88 207 VAL A N 1
ATOM 1626 C CA . VAL A 1 207 ? 21.288 2.343 -28.363 1.00 76.88 207 VAL A CA 1
ATOM 1627 C C . VAL A 1 207 ? 21.756 2.547 -26.924 1.00 76.88 207 VAL A C 1
ATOM 1629 O O . VAL A 1 207 ? 20.930 2.734 -26.034 1.00 76.88 207 VAL A O 1
ATOM 1632 N N . LEU A 1 208 ? 23.069 2.557 -26.681 1.00 78.00 208 LEU A N 1
ATOM 1633 C CA . LEU A 1 208 ? 23.617 2.821 -25.348 1.00 78.00 208 LEU A CA 1
ATOM 1634 C C . LEU A 1 208 ? 23.318 4.252 -24.886 1.00 78.00 208 LEU A C 1
ATOM 1636 O O . LEU A 1 208 ? 22.922 4.439 -23.737 1.00 78.00 208 LEU A O 1
ATOM 1640 N N . SER A 1 209 ? 23.441 5.241 -25.777 1.00 80.50 209 SER A N 1
ATOM 1641 C CA . SER A 1 209 ? 23.064 6.633 -25.493 1.00 80.50 209 SER A CA 1
ATOM 1642 C C . SER A 1 209 ? 21.560 6.804 -25.252 1.00 80.50 209 SER A C 1
ATOM 1644 O O . SER A 1 209 ? 21.155 7.581 -24.392 1.00 80.50 209 SER A O 1
ATOM 1646 N N . PHE A 1 210 ? 20.720 6.068 -25.980 1.00 82.50 210 PHE A N 1
ATOM 1647 C CA . PHE A 1 210 ? 19.273 6.071 -25.772 1.00 82.50 210 PHE A CA 1
ATOM 1648 C C . PHE A 1 210 ? 18.894 5.457 -24.418 1.00 82.50 210 PHE A C 1
ATOM 1650 O O . PHE A 1 210 ? 18.107 6.036 -23.670 1.00 82.50 210 PHE A O 1
ATOM 1657 N N . LEU A 1 211 ? 19.486 4.312 -24.064 1.00 83.81 211 LEU A N 1
ATOM 1658 C CA . LEU A 1 211 ? 19.234 3.651 -22.783 1.00 83.81 211 LEU A CA 1
ATOM 1659 C C . LEU A 1 211 ? 19.721 4.494 -21.600 1.00 83.81 211 LEU A C 1
ATOM 1661 O O . LEU A 1 211 ? 19.007 4.599 -20.605 1.00 83.81 211 LEU A O 1
ATOM 1665 N N . SER A 1 212 ? 20.888 5.136 -21.705 1.00 83.12 212 SER A N 1
ATOM 1666 C CA . SER A 1 212 ? 21.382 6.024 -20.645 1.00 83.12 212 SER A CA 1
ATOM 1667 C C . SER A 1 212 ? 20.497 7.263 -20.472 1.00 83.12 212 SER A C 1
ATOM 1669 O O . SER A 1 212 ? 20.217 7.656 -19.340 1.00 83.12 212 SER A O 1
ATOM 1671 N N . ALA A 1 213 ? 19.968 7.82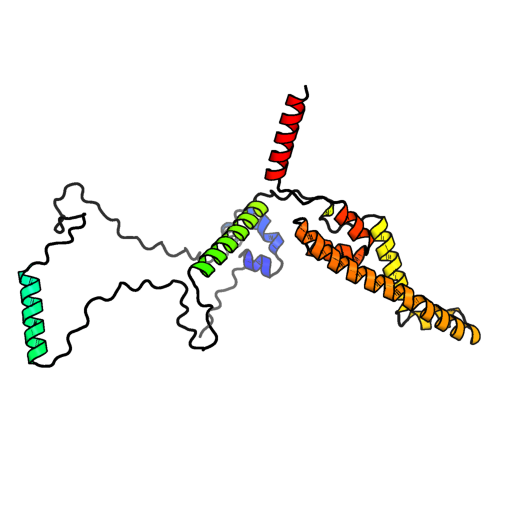6 -21.563 1.00 85.75 213 ALA A N 1
ATOM 1672 C CA . ALA A 1 213 ? 18.985 8.907 -21.497 1.00 85.75 213 ALA A CA 1
ATOM 1673 C C . ALA A 1 213 ? 17.660 8.462 -20.848 1.00 85.75 213 ALA A C 1
ATOM 1675 O O . ALA A 1 213 ? 17.027 9.253 -20.151 1.00 85.75 213 ALA A O 1
ATOM 1676 N N . LEU A 1 214 ? 17.256 7.199 -21.028 1.00 86.62 214 LEU A N 1
ATOM 1677 C CA . LEU A 1 214 ? 16.022 6.638 -20.466 1.00 86.62 214 LEU A CA 1
ATOM 1678 C C . LEU A 1 214 ? 16.145 6.252 -18.978 1.00 86.62 214 LEU A C 1
ATOM 1680 O O . LEU A 1 214 ? 15.145 6.222 -18.261 1.00 86.62 214 LEU A O 1
ATOM 1684 N N . GLN A 1 215 ? 17.358 6.003 -18.480 1.00 88.06 215 GLN A N 1
ATOM 1685 C CA . GLN A 1 215 ? 17.602 5.667 -17.070 1.00 88.06 215 GLN A CA 1
ATOM 1686 C C . GLN A 1 215 ? 17.267 6.811 -16.108 1.00 88.06 215 GLN A C 1
ATOM 1688 O O . GLN A 1 215 ? 16.749 6.556 -15.021 1.00 88.06 215 GLN A O 1
ATOM 1693 N N . ALA A 1 216 ? 17.515 8.063 -16.500 1.00 87.62 216 ALA A N 1
ATOM 1694 C CA . ALA A 1 216 ? 17.195 9.230 -15.679 1.00 87.62 216 ALA A CA 1
ATOM 1695 C C . ALA A 1 216 ? 15.681 9.368 -15.391 1.00 87.62 216 ALA A C 1
ATOM 1697 O O . ALA A 1 216 ? 15.309 9.400 -14.213 1.00 87.62 216 ALA A O 1
ATOM 1698 N N . PRO A 1 217 ? 14.780 9.383 -16.398 1.00 87.81 217 PRO A N 1
ATOM 1699 C CA . PRO A 1 217 ? 13.347 9.383 -16.136 1.00 87.81 217 PRO A CA 1
ATOM 1700 C C . PRO A 1 217 ? 12.910 8.095 -15.432 1.00 8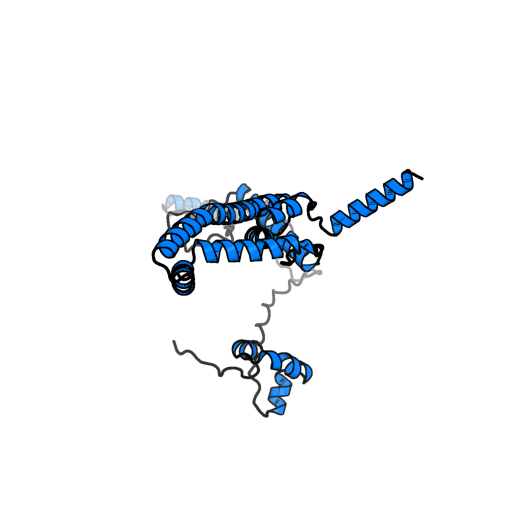7.81 217 PRO A C 1
ATOM 1702 O O . PRO A 1 217 ? 12.150 8.181 -14.473 1.00 87.81 217 PRO A O 1
ATOM 1705 N N . ALA A 1 218 ? 13.431 6.918 -15.801 1.00 88.00 218 ALA A N 1
ATOM 1706 C CA . ALA A 1 218 ? 13.096 5.664 -15.115 1.00 88.00 218 ALA A CA 1
ATOM 1707 C C . ALA A 1 218 ? 13.364 5.724 -13.606 1.00 88.00 218 ALA A C 1
ATOM 1709 O O . ALA A 1 218 ? 12.503 5.366 -12.801 1.00 88.00 218 ALA A O 1
ATOM 1710 N N . GLY A 1 219 ? 14.537 6.230 -13.221 1.00 88.12 219 GLY A N 1
ATOM 1711 C CA . GLY A 1 219 ? 14.899 6.445 -11.824 1.00 88.12 219 GLY A CA 1
ATOM 1712 C C . GLY A 1 219 ? 13.964 7.434 -11.129 1.00 88.12 219 GLY A C 1
ATOM 1713 O O . GLY A 1 219 ? 13.516 7.169 -10.013 1.00 88.12 219 GLY A O 1
ATOM 1714 N N . ALA A 1 220 ? 13.598 8.531 -11.798 1.00 89.19 220 ALA A N 1
ATOM 1715 C CA . ALA A 1 220 ? 12.648 9.504 -11.261 1.00 89.19 220 ALA A CA 1
ATOM 1716 C C . ALA A 1 220 ? 11.262 8.886 -11.004 1.00 89.19 220 ALA A C 1
ATOM 1718 O O . ALA A 1 220 ? 10.674 9.130 -9.952 1.00 89.19 220 ALA A O 1
ATOM 1719 N N . PHE A 1 221 ? 10.761 8.035 -11.906 1.00 88.69 221 PHE A N 1
ATOM 1720 C CA . PHE A 1 221 ? 9.491 7.321 -11.721 1.00 88.69 221 PHE A CA 1
ATOM 1721 C C . PHE A 1 221 ? 9.535 6.342 -10.540 1.00 88.69 221 PHE A C 1
ATOM 1723 O O . PHE A 1 221 ? 8.576 6.271 -9.765 1.00 88.69 221 PHE A O 1
ATOM 1730 N N . VAL A 1 222 ? 10.643 5.617 -10.357 1.00 89.56 222 VAL A N 1
ATOM 1731 C CA . VAL A 1 222 ? 10.827 4.711 -9.208 1.00 89.56 222 VAL A CA 1
ATOM 1732 C C . VAL A 1 222 ? 10.854 5.499 -7.902 1.00 89.56 222 VAL A C 1
ATOM 1734 O O . VAL A 1 222 ? 10.117 5.175 -6.971 1.00 89.56 222 VAL A O 1
ATOM 1737 N N . LEU A 1 223 ? 11.643 6.574 -7.840 1.00 90.50 223 LEU A N 1
ATOM 1738 C CA . LEU A 1 223 ? 11.714 7.435 -6.659 1.00 90.50 223 LEU A CA 1
ATOM 1739 C C . LEU A 1 223 ? 10.366 8.091 -6.350 1.00 90.50 223 LEU A C 1
ATOM 1741 O O . LEU A 1 223 ? 9.966 8.141 -5.189 1.00 90.50 223 LEU A O 1
ATOM 1745 N N . ALA A 1 224 ? 9.629 8.530 -7.370 1.00 89.25 224 ALA A N 1
ATOM 1746 C CA . ALA A 1 224 ? 8.284 9.070 -7.207 1.00 89.25 224 ALA A CA 1
ATOM 1747 C C . ALA A 1 224 ? 7.293 8.015 -6.684 1.00 89.25 224 ALA A C 1
ATOM 1749 O O . ALA A 1 224 ? 6.445 8.334 -5.851 1.00 89.25 224 ALA A O 1
ATOM 1750 N N . SER A 1 225 ? 7.411 6.755 -7.113 1.00 89.88 225 SER A N 1
ATOM 1751 C CA . SER A 1 225 ? 6.565 5.644 -6.640 1.00 89.88 225 SER A CA 1
ATOM 1752 C C . SER A 1 225 ? 6.877 5.268 -5.184 1.00 89.88 225 SER A C 1
ATOM 1754 O O . SER A 1 225 ? 5.977 5.081 -4.368 1.00 89.88 225 SER A O 1
ATOM 1756 N N . ILE A 1 226 ? 8.159 5.258 -4.806 1.00 91.75 226 ILE A N 1
ATOM 1757 C CA . ILE A 1 226 ? 8.575 5.052 -3.412 1.00 91.75 226 ILE A CA 1
ATOM 1758 C C . ILE A 1 226 ? 8.106 6.226 -2.543 1.00 91.75 226 ILE A C 1
ATOM 1760 O O . ILE A 1 226 ? 7.472 6.013 -1.509 1.00 91.75 226 ILE A O 1
ATOM 1764 N N . GLY A 1 227 ? 8.349 7.465 -2.975 1.00 91.69 227 GLY A N 1
ATOM 1765 C CA . GLY A 1 227 ? 7.943 8.667 -2.247 1.00 91.69 227 GLY A CA 1
ATOM 1766 C C . GLY A 1 227 ? 6.428 8.756 -2.052 1.00 91.69 227 GLY A C 1
ATOM 1767 O O . GLY A 1 227 ? 5.963 9.035 -0.946 1.00 91.69 227 GLY A O 1
ATOM 1768 N N . SER A 1 228 ? 5.649 8.446 -3.091 1.00 90.00 228 SER A N 1
ATOM 1769 C CA . SER A 1 228 ? 4.183 8.401 -3.003 1.00 90.00 228 SER A CA 1
ATOM 1770 C C . SER A 1 228 ? 3.688 7.289 -2.079 1.00 90.00 228 SER A C 1
ATOM 1772 O O . SER A 1 228 ? 2.792 7.552 -1.284 1.00 90.00 228 SER A O 1
ATOM 1774 N N . SER A 1 229 ? 4.303 6.100 -2.077 1.00 91.44 229 SER A N 1
ATOM 1775 C CA . SER A 1 229 ? 3.940 5.026 -1.135 1.00 91.44 229 SER A CA 1
ATOM 1776 C C . SER A 1 229 ? 4.111 5.444 0.332 1.00 91.44 229 SER A C 1
ATOM 1778 O O . SER A 1 229 ? 3.206 5.246 1.145 1.00 91.44 229 SER A O 1
ATOM 1780 N N . ILE A 1 230 ? 5.226 6.107 0.664 1.00 91.19 230 ILE A N 1
ATOM 1781 C CA . ILE A 1 230 ? 5.509 6.596 2.020 1.00 91.19 230 ILE A CA 1
ATOM 1782 C C . ILE A 1 230 ? 4.523 7.706 2.392 1.00 91.19 230 ILE A C 1
ATOM 1784 O O . ILE A 1 230 ? 3.938 7.686 3.477 1.00 91.19 230 ILE A O 1
ATOM 1788 N N . PHE A 1 231 ? 4.292 8.653 1.481 1.00 91.12 231 PHE A N 1
ATOM 1789 C CA . PHE A 1 231 ? 3.348 9.744 1.704 1.00 91.12 231 PHE A CA 1
ATOM 1790 C C . PHE A 1 231 ? 1.912 9.236 1.910 1.00 91.12 231 PHE A C 1
ATOM 1792 O O . PHE A 1 231 ? 1.202 9.720 2.797 1.00 91.12 231 PHE A O 1
ATOM 1799 N N . CYS A 1 232 ? 1.495 8.237 1.128 1.00 89.44 232 CYS A N 1
ATOM 1800 C CA . CYS A 1 232 ? 0.191 7.597 1.253 1.00 89.44 232 CYS A CA 1
ATOM 1801 C C . CYS A 1 232 ? 0.020 6.916 2.615 1.00 89.44 232 CYS A C 1
ATOM 1803 O O . CYS A 1 232 ? -1.039 7.059 3.211 1.00 89.44 232 CYS A O 1
ATOM 1805 N N . VAL A 1 233 ? 1.053 6.263 3.156 1.00 90.69 233 VAL A N 1
ATOM 1806 C CA . VAL A 1 233 ? 1.011 5.658 4.503 1.00 90.69 233 VAL A CA 1
ATOM 1807 C C . VAL A 1 233 ? 0.829 6.702 5.603 1.00 90.69 233 VAL A C 1
ATOM 1809 O O . VAL A 1 233 ? 0.074 6.488 6.552 1.00 90.69 233 VAL A O 1
ATOM 1812 N N . VAL A 1 234 ? 1.536 7.829 5.511 1.00 89.75 234 VAL A N 1
ATOM 1813 C CA . VAL A 1 234 ? 1.420 8.902 6.511 1.00 89.75 234 VAL A CA 1
ATOM 1814 C C . VAL A 1 234 ? 0.032 9.541 6.440 1.00 89.75 234 VAL A C 1
ATOM 1816 O O . VAL A 1 234 ? -0.638 9.684 7.462 1.00 89.75 234 VAL A O 1
ATOM 1819 N N . SER A 1 235 ? -0.430 9.852 5.230 1.00 86.69 235 SER A N 1
ATOM 1820 C CA . SER A 1 235 ? -1.717 10.518 5.003 1.00 86.69 235 SER A CA 1
ATOM 1821 C C . SER A 1 235 ? -2.923 9.602 5.245 1.00 86.69 235 SER A C 1
ATOM 1823 O O . SER A 1 235 ? -3.995 10.073 5.621 1.00 86.69 235 SER A O 1
ATOM 1825 N N . SER A 1 236 ? -2.779 8.287 5.063 1.00 85.94 236 SER A N 1
ATOM 1826 C CA . SER A 1 236 ? -3.853 7.333 5.354 1.00 85.94 236 SER A CA 1
ATOM 1827 C C . SER A 1 236 ? -4.097 7.227 6.858 1.00 85.94 236 SER A C 1
ATOM 1829 O O . SER A 1 236 ? -5.248 7.160 7.283 1.00 85.94 236 SER A O 1
ATOM 1831 N N . LYS A 1 237 ? -3.032 7.284 7.674 1.00 83.94 237 LYS A N 1
ATOM 1832 C CA . LYS A 1 237 ? -3.139 7.265 9.141 1.00 83.94 237 LYS A CA 1
ATOM 1833 C C . LYS A 1 237 ? -3.893 8.476 9.677 1.00 83.94 237 LYS A C 1
ATOM 1835 O O . LYS A 1 237 ? -4.744 8.302 10.539 1.00 83.94 237 LYS A O 1
ATOM 1840 N N . SER A 1 238 ? -3.640 9.676 9.147 1.00 83.25 238 SER A N 1
ATOM 1841 C CA . SER A 1 238 ? -4.389 10.876 9.554 1.00 83.25 238 SER A CA 1
ATOM 1842 C C . SER A 1 238 ? -5.870 10.825 9.171 1.00 83.25 238 SER A C 1
ATOM 1844 O O . SER A 1 238 ? -6.667 11.554 9.747 1.00 83.25 238 SER A O 1
ATOM 1846 N N . LYS A 1 239 ? -6.245 9.973 8.210 1.00 79.81 239 LYS A N 1
ATOM 1847 C CA . LYS A 1 239 ? -7.619 9.834 7.707 1.00 79.81 239 LYS A CA 1
ATOM 1848 C C . LYS A 1 239 ? -8.325 8.557 8.189 1.00 79.81 239 LYS A C 1
ATOM 1850 O O . LYS A 1 239 ? -9.368 8.215 7.639 1.00 79.81 239 LYS A O 1
ATOM 1855 N N . ASN A 1 240 ? -7.767 7.851 9.182 1.00 79.06 240 ASN A N 1
ATOM 1856 C CA . ASN A 1 240 ? -8.273 6.570 9.704 1.00 79.06 240 ASN A CA 1
ATOM 1857 C C . ASN A 1 240 ? -8.423 5.458 8.644 1.00 79.06 240 ASN A C 1
ATOM 1859 O O . ASN A 1 240 ? -9.283 4.591 8.764 1.00 79.06 240 ASN A O 1
ATOM 1863 N N . ARG A 1 241 ? -7.576 5.461 7.606 1.00 81.88 241 ARG A N 1
ATOM 1864 C CA . ARG A 1 241 ? -7.602 4.479 6.506 1.00 81.88 241 ARG A CA 1
ATOM 1865 C C . ARG A 1 241 ? -6.468 3.458 6.634 1.00 81.88 241 ARG A C 1
ATOM 1867 O O . ARG A 1 241 ? -5.418 3.747 7.221 1.00 81.88 241 ARG A O 1
ATOM 1874 N N . SER A 1 242 ? -6.626 2.279 6.036 1.00 83.88 242 SER A N 1
ATOM 1875 C CA . SER A 1 242 ? -5.623 1.206 6.094 1.00 83.88 242 SER A CA 1
ATOM 1876 C C . SER A 1 242 ? -4.288 1.578 5.427 1.00 83.88 242 SER A C 1
ATOM 1878 O O . SER A 1 242 ? -4.165 1.739 4.215 1.00 83.88 242 SER A O 1
ATOM 1880 N N . ALA A 1 243 ? -3.224 1.658 6.227 1.00 87.38 243 ALA A N 1
ATOM 1881 C CA . ALA A 1 243 ? -1.893 2.019 5.734 1.00 87.38 243 ALA A CA 1
ATOM 1882 C C . ALA A 1 243 ? -1.334 1.039 4.690 1.00 87.38 243 ALA A C 1
ATOM 1884 O O . ALA A 1 243 ? -0.645 1.455 3.766 1.00 87.38 243 ALA A O 1
ATOM 1885 N N . ILE A 1 244 ? -1.640 -0.253 4.818 1.00 87.44 244 ILE A N 1
ATOM 1886 C CA . ILE A 1 244 ? -1.097 -1.300 3.941 1.00 87.44 244 ILE A CA 1
ATOM 1887 C C . ILE A 1 244 ? -1.696 -1.206 2.534 1.00 87.44 244 ILE A C 1
ATOM 1889 O O . ILE A 1 244 ? -0.960 -1.271 1.552 1.00 87.44 244 ILE A O 1
ATOM 1893 N N . VAL A 1 245 ? -3.012 -1.004 2.420 1.00 88.19 245 VAL A N 1
ATOM 1894 C CA . VAL A 1 245 ? -3.668 -0.863 1.111 1.00 88.19 245 VAL A CA 1
ATOM 1895 C C . VAL A 1 245 ? -3.141 0.378 0.400 1.00 88.19 245 VAL A C 1
ATOM 1897 O O . VAL A 1 245 ? -2.757 0.310 -0.766 1.00 88.19 245 VAL A O 1
ATOM 1900 N N . TRP A 1 246 ? -3.052 1.500 1.117 1.00 88.69 246 TRP A N 1
ATOM 1901 C CA . TRP A 1 246 ? -2.562 2.759 0.559 1.00 88.69 246 TRP A CA 1
ATOM 1902 C C . TRP A 1 246 ? -1.064 2.742 0.243 1.00 88.69 246 TRP A C 1
ATOM 1904 O O . TRP A 1 246 ? -0.648 3.393 -0.713 1.00 88.69 246 TRP A O 1
ATOM 1914 N N . PHE A 1 247 ? -0.268 1.950 0.965 1.00 91.25 247 PHE A N 1
ATOM 1915 C CA . PHE A 1 247 ? 1.122 1.673 0.608 1.00 91.25 247 PHE A CA 1
ATOM 1916 C C . PHE A 1 247 ? 1.220 0.967 -0.748 1.00 91.25 247 PHE A C 1
ATOM 1918 O O . PHE A 1 247 ? 1.923 1.440 -1.641 1.00 91.25 247 PHE A O 1
ATOM 1925 N N . ILE A 1 248 ? 0.476 -0.132 -0.921 1.00 90.56 248 ILE A N 1
ATOM 1926 C CA . ILE A 1 248 ? 0.480 -0.920 -2.161 1.00 90.56 248 ILE A CA 1
ATOM 1927 C C . ILE A 1 248 ? -0.061 -0.082 -3.324 1.00 90.56 248 ILE A C 1
ATOM 1929 O O . ILE A 1 248 ? 0.540 -0.055 -4.398 1.00 90.56 248 ILE A O 1
ATOM 1933 N N . LYS A 1 249 ? -1.150 0.664 -3.104 1.00 90.00 249 LYS A N 1
ATOM 1934 C CA . LYS A 1 249 ? -1.685 1.592 -4.106 1.00 90.00 249 LYS A CA 1
ATOM 1935 C C . LYS A 1 249 ? -0.675 2.663 -4.482 1.00 90.00 249 LYS A C 1
ATOM 1937 O O . LYS A 1 249 ? -0.483 2.876 -5.670 1.00 90.00 249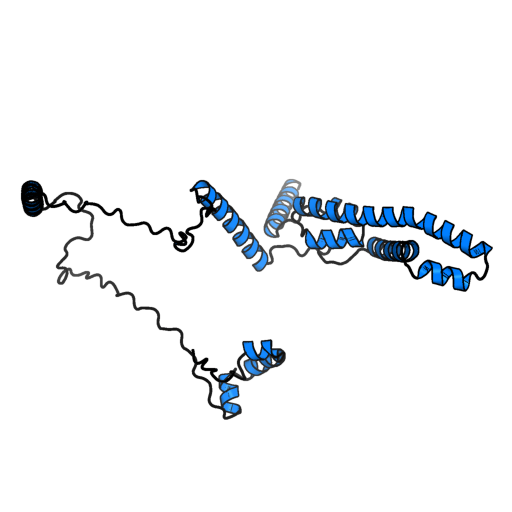 LYS A O 1
ATOM 1942 N N . GLY A 1 250 ? -0.006 3.283 -3.510 1.00 89.06 250 GLY A N 1
ATOM 1943 C CA . GLY A 1 250 ? 1.033 4.282 -3.766 1.00 89.06 250 GLY A CA 1
ATOM 1944 C C . GLY A 1 250 ? 2.199 3.740 -4.581 1.00 89.06 250 GLY A C 1
ATOM 1945 O O . GLY A 1 250 ? 2.662 4.401 -5.503 1.00 89.06 250 GLY A O 1
ATOM 1946 N N . LEU A 1 251 ? 2.614 2.502 -4.321 1.00 89.75 251 LEU A N 1
ATOM 1947 C CA . LEU A 1 251 ? 3.684 1.868 -5.086 1.00 89.75 251 LEU A CA 1
ATOM 1948 C C . LEU A 1 251 ? 3.278 1.598 -6.544 1.00 89.75 251 LEU A C 1
ATOM 1950 O O . LEU A 1 251 ? 4.092 1.781 -7.444 1.00 89.75 251 LEU A O 1
ATOM 1954 N N . LEU A 1 252 ? 2.031 1.185 -6.787 1.00 89.06 252 LEU A N 1
ATOM 1955 C CA . LEU A 1 252 ? 1.549 0.836 -8.128 1.00 89.06 252 LEU A CA 1
ATOM 1956 C C . LEU A 1 252 ? 1.089 2.053 -8.943 1.00 89.06 252 LEU A C 1
ATOM 1958 O O . LEU A 1 252 ? 1.430 2.179 -10.115 1.00 89.06 252 LEU A O 1
ATOM 1962 N N . GLY A 1 253 ? 0.291 2.936 -8.345 1.00 84.94 253 GLY A N 1
ATOM 1963 C CA . GLY A 1 253 ? -0.296 4.101 -9.012 1.00 84.94 253 GLY A CA 1
ATOM 1964 C C . GLY A 1 253 ? 0.523 5.386 -8.874 1.00 84.94 253 GLY A C 1
ATOM 1965 O O . GLY A 1 253 ? 0.157 6.402 -9.470 1.00 84.94 253 GLY A O 1
ATOM 1966 N N . GLY A 1 254 ? 1.615 5.352 -8.108 1.00 88.44 254 GLY A N 1
ATOM 1967 C CA . GLY A 1 254 ? 2.561 6.451 -7.981 1.00 88.44 254 GLY A CA 1
ATOM 1968 C C . GLY A 1 254 ? 1.922 7.750 -7.469 1.00 88.44 254 GLY A C 1
ATOM 1969 O O . GLY A 1 254 ? 0.998 7.730 -6.657 1.00 88.44 254 GLY A O 1
ATOM 1970 N N . PRO A 1 255 ? 2.358 8.922 -7.962 1.00 87.06 255 PRO A N 1
ATOM 1971 C CA . PRO A 1 255 ? 1.845 10.220 -7.514 1.00 87.06 255 PRO A CA 1
ATOM 1972 C C . PRO A 1 255 ? 0.330 10.413 -7.689 1.00 87.06 255 PRO A C 1
ATOM 1974 O O . PRO A 1 255 ? -0.280 11.185 -6.951 1.00 87.06 255 PRO A O 1
ATOM 1977 N N . LEU A 1 256 ? -0.306 9.707 -8.629 1.00 87.94 256 LEU A N 1
ATOM 1978 C CA . LEU A 1 256 ? -1.744 9.840 -8.887 1.00 87.94 256 LEU A CA 1
ATOM 1979 C C . LEU A 1 256 ? -2.597 9.322 -7.720 1.00 87.94 256 LEU A C 1
ATOM 1981 O O . LEU A 1 256 ? -3.713 9.792 -7.506 1.00 87.94 256 LEU A O 1
ATOM 1985 N N . THR A 1 257 ? -2.087 8.373 -6.933 1.00 86.50 257 THR A N 1
ATOM 1986 C CA . THR A 1 257 ? -2.799 7.862 -5.748 1.00 86.50 257 THR A CA 1
ATOM 1987 C C . THR A 1 257 ? -2.780 8.864 -4.603 1.00 86.50 257 THR A C 1
ATOM 1989 O O . THR A 1 257 ? -3.683 8.859 -3.770 1.00 86.50 257 THR A O 1
ATOM 1992 N N . VAL A 1 258 ? -1.778 9.748 -4.569 1.00 87.88 258 VAL A N 1
ATOM 1993 C CA . VAL A 1 258 ? -1.682 10.827 -3.583 1.00 87.88 258 VAL A CA 1
ATOM 1994 C C . VAL A 1 258 ? -2.795 11.848 -3.800 1.00 87.88 258 VAL A C 1
ATOM 1996 O O . VAL A 1 258 ? -3.398 12.294 -2.827 1.00 87.88 258 VAL A O 1
ATOM 1999 N N . GLY A 1 259 ? -3.094 12.182 -5.061 1.00 85.50 259 GLY A N 1
ATOM 2000 C CA . GLY A 1 259 ? -4.219 13.052 -5.419 1.00 85.50 259 GLY A CA 1
ATOM 2001 C C . GLY A 1 259 ? -5.549 12.480 -4.931 1.00 85.50 259 GLY A C 1
ATOM 2002 O O . GLY A 1 259 ? -6.249 13.128 -4.160 1.00 85.50 259 GLY A O 1
ATOM 2003 N N . GLN A 1 260 ? -5.819 11.213 -5.251 1.00 85.38 260 GLN A N 1
ATOM 2004 C CA . GLN A 1 260 ? -7.035 10.532 -4.790 1.00 85.38 260 GLN A CA 1
ATOM 2005 C C . GLN A 1 260 ? -7.136 10.476 -3.263 1.00 85.38 260 GLN A C 1
ATOM 2007 O O . GLN A 1 260 ? -8.182 10.771 -2.694 1.00 85.38 260 GLN A O 1
ATOM 2012 N N . LEU A 1 261 ? -6.040 10.138 -2.573 1.00 85.00 261 LEU A N 1
ATOM 2013 C CA . LEU A 1 261 ? -6.030 10.090 -1.112 1.00 85.00 261 LEU A CA 1
ATOM 2014 C C . LEU A 1 261 ? -6.274 11.466 -0.485 1.00 85.00 261 LEU A C 1
ATOM 2016 O O . LEU A 1 261 ? -6.821 11.543 0.613 1.00 85.00 261 LEU A O 1
ATOM 2020 N N . ARG A 1 262 ? -5.860 12.555 -1.142 1.00 85.38 262 ARG A N 1
ATOM 2021 C CA . ARG A 1 262 ? -6.124 13.921 -0.672 1.00 85.38 262 ARG A CA 1
ATOM 2022 C C . ARG A 1 262 ? -7.595 14.296 -0.785 1.00 85.38 262 ARG A C 1
ATOM 2024 O O . ARG A 1 262 ? -8.093 14.884 0.168 1.00 85.38 262 ARG A O 1
ATOM 2031 N N . GLU A 1 263 ? -8.251 13.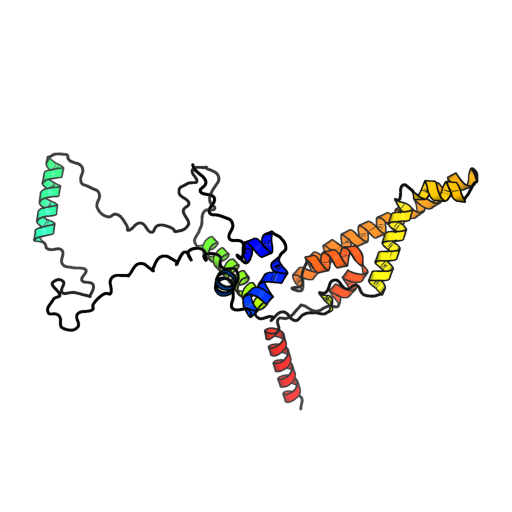914 -1.873 1.00 84.75 263 GLU A N 1
ATOM 2032 C CA . GLU A 1 263 ? -9.677 14.178 -2.124 1.00 84.75 263 GLU A CA 1
ATOM 2033 C C . GLU A 1 263 ? -10.610 13.359 -1.224 1.00 84.75 263 GLU A C 1
ATOM 2035 O O . GLU A 1 263 ? -11.721 13.781 -0.939 1.00 84.75 263 GLU A O 1
ATOM 2040 N N . LEU A 1 264 ? -10.159 12.198 -0.753 1.00 81.50 264 LEU A N 1
ATOM 2041 C CA . LEU A 1 264 ? -10.947 11.338 0.127 1.00 81.50 264 LEU A CA 1
ATOM 2042 C C . LEU A 1 264 ? -11.039 11.900 1.549 1.00 81.50 264 LEU A C 1
ATOM 2044 O O . LEU A 1 264 ? -10.011 12.117 2.189 1.00 81.50 264 LEU A O 1
ATOM 2048 N N . ASP A 1 265 ? -12.242 12.042 2.093 1.00 77.56 265 ASP A N 1
ATOM 2049 C CA . ASP A 1 265 ? -12.435 12.447 3.489 1.00 77.56 265 ASP A CA 1
ATOM 2050 C C . ASP A 1 265 ? -11.999 11.364 4.489 1.00 77.56 265 ASP A C 1
ATOM 2052 O O . ASP A 1 265 ? -11.668 10.222 4.127 1.00 77.56 265 ASP A O 1
ATOM 2056 N N . SER A 1 266 ? -11.936 11.733 5.772 1.00 76.88 266 SER A N 1
ATOM 2057 C CA . SER A 1 266 ? -11.691 10.775 6.851 1.00 76.88 266 SER A CA 1
ATOM 2058 C C . SER A 1 266 ? -12.762 9.691 6.841 1.00 76.88 266 SER A C 1
ATOM 2060 O O . SER A 1 266 ? -13.951 9.990 6.743 1.00 76.88 266 SER A O 1
ATOM 2062 N N . LEU A 1 267 ? -12.337 8.435 6.955 1.00 70.44 267 LEU A N 1
ATOM 2063 C CA . LEU A 1 267 ? -13.259 7.311 7.048 1.00 70.44 267 LEU A CA 1
ATOM 2064 C C . LEU A 1 267 ? -14.002 7.399 8.388 1.00 70.44 267 LEU A C 1
ATOM 2066 O O . LEU A 1 267 ? -13.393 7.242 9.449 1.00 70.44 267 LEU A O 1
ATOM 2070 N N . LEU A 1 268 ? -15.298 7.708 8.317 1.00 66.25 268 LEU A N 1
ATOM 2071 C CA . LEU A 1 268 ? -16.201 7.739 9.464 1.00 66.25 268 LEU A CA 1
ATOM 2072 C C . LEU A 1 268 ? -16.690 6.325 9.777 1.00 66.25 268 LEU A C 1
ATOM 2074 O O . LEU A 1 268 ? -16.862 5.481 8.893 1.00 66.25 268 LEU A O 1
ATOM 2078 N N . THR A 1 269 ? -16.927 6.062 11.055 1.00 66.62 269 THR A N 1
ATOM 2079 C CA . THR A 1 269 ? -17.649 4.856 11.474 1.00 66.62 269 THR A CA 1
ATOM 2080 C C . THR A 1 269 ? -19.137 4.987 11.137 1.00 66.62 269 THR A C 1
ATOM 2082 O O . THR A 1 269 ? -19.661 6.098 11.086 1.00 66.62 269 THR A O 1
ATOM 2085 N N . GLN A 1 270 ? -19.851 3.870 10.941 1.00 62.75 270 GLN A N 1
ATOM 2086 C CA . GLN A 1 270 ? -21.304 3.901 10.681 1.00 62.75 270 GLN A CA 1
ATOM 2087 C C . GLN A 1 270 ? -22.070 4.732 11.725 1.00 62.75 270 GLN A C 1
ATOM 2089 O O . GLN A 1 270 ? -22.944 5.511 11.365 1.00 62.75 270 GLN A O 1
ATOM 2094 N N . GLY A 1 271 ? -21.685 4.640 13.003 1.00 63.66 271 GLY A N 1
ATOM 2095 C CA . GLY A 1 271 ? -22.300 5.434 14.069 1.00 63.66 271 GLY A CA 1
ATOM 2096 C C . GLY A 1 271 ? -22.060 6.942 13.938 1.00 63.66 271 GLY A C 1
ATOM 2097 O O . GLY A 1 271 ? -22.964 7.724 14.205 1.00 63.66 271 GLY A O 1
ATOM 2098 N N . GLU A 1 272 ? -20.876 7.370 13.496 1.00 67.50 272 GLU A N 1
ATOM 2099 C CA . GLU A 1 272 ? -20.600 8.790 13.223 1.00 67.50 272 GLU A CA 1
ATOM 2100 C C . GLU A 1 272 ? -21.364 9.279 11.992 1.00 67.50 272 GLU A C 1
ATOM 2102 O O . GLU A 1 272 ? -21.870 10.398 11.984 1.00 67.50 272 GLU A O 1
ATOM 2107 N N . GLN A 1 273 ? -21.505 8.433 10.972 1.00 71.50 273 GLN A N 1
ATOM 2108 C CA . GLN A 1 273 ? -22.261 8.771 9.771 1.00 71.50 273 GLN A CA 1
ATOM 2109 C C . GLN A 1 273 ? -23.760 8.927 10.060 1.00 71.50 273 GLN A C 1
ATOM 2111 O O . GLN A 1 273 ? -24.389 9.852 9.551 1.00 71.50 273 GLN A O 1
ATOM 2116 N N . ASP A 1 274 ? -24.318 8.100 10.945 1.00 72.31 274 ASP A N 1
ATOM 2117 C CA . ASP A 1 274 ? -25.696 8.249 11.421 1.00 72.31 274 ASP A CA 1
ATOM 2118 C C . ASP A 1 274 ? -25.910 9.546 12.212 1.00 72.31 274 ASP A C 1
ATOM 2120 O O . ASP A 1 274 ? -26.970 10.163 12.099 1.00 72.31 274 ASP A O 1
ATOM 2124 N N . ILE A 1 275 ? -24.917 9.985 12.993 1.00 78.88 275 ILE A N 1
ATOM 2125 C CA . ILE A 1 275 ? -24.970 11.266 13.715 1.00 78.88 275 ILE A CA 1
ATOM 2126 C C . ILE A 1 275 ? -24.975 12.428 12.719 1.00 78.88 275 ILE A C 1
ATOM 2128 O O . ILE A 1 275 ? -25.860 13.276 12.790 1.00 78.88 275 ILE A O 1
ATOM 2132 N N . VAL A 1 276 ? -24.060 12.426 11.746 1.00 79.62 276 VAL A N 1
ATOM 2133 C CA . VAL A 1 276 ? -23.996 13.465 10.704 1.00 79.62 276 VAL A CA 1
ATOM 2134 C C . VAL A 1 276 ? -25.297 13.525 9.898 1.00 79.62 276 VAL A C 1
ATOM 2136 O O . VAL A 1 276 ? -25.833 14.608 9.678 1.00 79.62 276 VAL A O 1
ATOM 2139 N N . ASN A 1 277 ? -25.855 12.375 9.511 1.00 82.94 277 ASN A N 1
ATOM 2140 C CA . ASN A 1 277 ? -27.126 12.310 8.783 1.00 82.94 277 ASN A CA 1
ATOM 2141 C C . ASN A 1 277 ? -28.296 12.870 9.610 1.00 82.94 277 ASN A C 1
ATOM 2143 O O . ASN A 1 277 ? -29.176 13.536 9.066 1.00 82.94 277 ASN A O 1
ATOM 2147 N N . ARG A 1 278 ? -28.318 12.613 10.925 1.00 82.88 278 ARG A N 1
ATOM 2148 C CA . ARG A 1 278 ? -29.329 13.175 11.836 1.00 82.88 278 ARG A CA 1
ATOM 2149 C C . ARG A 1 278 ? -29.183 14.685 11.976 1.00 82.88 278 ARG A C 1
ATOM 2151 O O . ARG A 1 278 ? -30.181 15.389 11.885 1.00 82.88 278 ARG A O 1
ATOM 2158 N N . GLU A 1 279 ? -27.962 15.181 12.142 1.00 84.88 279 GLU A N 1
ATOM 2159 C CA . GLU A 1 279 ? -27.688 16.619 12.223 1.00 84.88 279 GLU A CA 1
ATOM 2160 C C . GLU A 1 279 ? -28.066 17.344 10.925 1.00 84.88 279 GLU A C 1
ATOM 2162 O O . GLU A 1 279 ? -28.688 18.404 10.977 1.00 84.88 279 GLU A O 1
ATOM 2167 N N . GLN A 1 280 ? -27.767 16.756 9.763 1.00 86.19 280 GLN A N 1
ATOM 2168 C CA . GLN A 1 280 ? -28.192 17.286 8.464 1.00 86.19 280 GLN A CA 1
ATOM 2169 C C . GLN A 1 280 ? -29.718 17.306 8.328 1.00 86.19 280 GLN A C 1
ATOM 2171 O O . GLN A 1 280 ? -30.285 18.326 7.943 1.00 86.19 280 GLN A O 1
ATOM 2176 N N . ALA A 1 281 ? -30.403 16.227 8.719 1.00 83.50 281 ALA A N 1
ATOM 2177 C CA . ALA A 1 281 ? -31.864 16.176 8.696 1.00 83.50 281 ALA A CA 1
ATOM 2178 C C . ALA A 1 281 ? -32.505 17.228 9.622 1.00 83.50 281 ALA A C 1
ATOM 2180 O O . ALA A 1 281 ? -33.516 17.836 9.266 1.00 83.50 281 ALA A O 1
ATOM 2181 N N . GLU A 1 282 ? -31.918 17.480 10.795 1.00 86.31 282 GLU A N 1
ATOM 2182 C CA . GLU A 1 282 ? -32.368 18.540 11.703 1.00 86.31 282 GLU A CA 1
ATOM 2183 C C . GLU A 1 282 ? -32.107 19.946 11.147 1.00 86.31 282 GLU A C 1
ATOM 2185 O O . GLU A 1 282 ? -32.935 20.839 11.338 1.00 86.31 282 GLU A O 1
ATOM 2190 N N . GLN A 1 283 ? -30.988 20.164 10.453 1.00 84.19 283 GLN A N 1
ATOM 2191 C CA . GLN A 1 283 ? -30.686 21.441 9.800 1.00 84.19 283 GLN A CA 1
ATOM 2192 C C . GLN A 1 283 ? -31.649 21.728 8.644 1.00 84.19 283 GLN A C 1
ATOM 2194 O O . GLN A 1 283 ? -32.186 22.834 8.566 1.00 84.19 283 GLN A O 1
ATOM 2199 N N . ASP A 1 284 ? -31.948 20.730 7.815 1.00 84.00 284 ASP A N 1
ATOM 2200 C CA . ASP A 1 284 ? -32.908 20.850 6.712 1.00 84.00 284 ASP A CA 1
ATOM 2201 C C . ASP A 1 284 ? -34.342 21.090 7.208 1.00 84.00 284 ASP A C 1
ATOM 2203 O O . ASP A 1 284 ? -35.118 21.796 6.562 1.00 84.00 284 ASP A O 1
ATOM 2207 N N . LEU A 1 285 ? -34.701 20.532 8.370 1.00 82.06 285 LEU A N 1
ATOM 2208 C CA . LEU A 1 285 ? -35.975 20.804 9.043 1.00 82.06 285 LEU A CA 1
ATOM 2209 C C . LEU A 1 285 ? -36.048 22.220 9.624 1.00 82.06 285 LEU A C 1
ATOM 2211 O O . LEU A 1 285 ? -37.134 22.782 9.672 1.00 82.06 285 LEU A O 1
ATOM 2215 N N . ARG A 1 286 ? -34.923 22.796 10.064 1.00 78.06 286 ARG A N 1
ATOM 2216 C CA . ARG A 1 286 ? -34.852 24.184 10.564 1.00 78.06 286 ARG A CA 1
ATOM 2217 C C . ARG A 1 286 ? -34.781 25.226 9.446 1.00 78.06 286 ARG A C 1
ATOM 2219 O O . ARG A 1 286 ? -35.059 26.393 9.701 1.00 78.06 286 ARG A O 1
ATOM 2226 N N . ALA A 1 287 ? -34.364 24.826 8.247 1.00 77.31 287 ALA A N 1
ATOM 2227 C CA . ALA A 1 287 ? -34.281 25.691 7.072 1.00 77.31 287 ALA A CA 1
ATOM 2228 C C . ALA A 1 287 ? -35.611 25.811 6.297 1.00 77.31 287 ALA A C 1
ATOM 2230 O O . ALA A 1 287 ? -35.702 26.632 5.383 1.00 77.31 287 ALA A O 1
ATOM 2231 N N . LYS A 1 288 ? -36.618 25.001 6.645 1.00 61.25 288 LYS A N 1
ATOM 2232 C CA . LYS A 1 288 ? -37.993 25.069 6.128 1.00 61.25 288 LYS A CA 1
ATOM 2233 C C . LYS A 1 288 ? -38.911 25.791 7.105 1.00 61.25 288 LYS A C 1
ATOM 2235 O O . LYS A 1 288 ? -39.834 26.468 6.602 1.00 61.25 288 LYS A O 1
#